Protein AF-A0A7C2Q4X8-F1 (afdb_monomer_lite)

Secondary structure (DSSP, 8-state):
-HHHHHHHHHHHHHHHHHHHHHHHHHHHHHHHHHHHHHHHHHHHHHHHHHHHHHHHHHHHHHHHHHHHHHHHHHHHHHHHHHHHHHHHHHHHHHHHHHHHHHHHHHHHHHHHHHHHHHHHHHHHHHHHHHHHHHHHHHHHHHHHHHHHHHHHHHHHHHHTT---HHHHHHHHHHHHHHHHT--SSSS-HHHHHHHHHHHHS-GGG--HHHHHHHHHHHHHHHHHH--HHHHHHHHHHHHHHHHHHHHHHHTT--GGGSTTTS--TT--

Structure (mmCIF, N/CA/C/O backbone):
data_AF-A0A7C2Q4X8-F1
#
_entry.id   AF-A0A7C2Q4X8-F1
#
loop_
_atom_site.group_PDB
_atom_site.id
_atom_site.type_symbol
_atom_site.label_atom_id
_atom_site.label_alt_id
_atom_site.label_comp_id
_atom_site.label_asym_id
_atom_site.label_entity_id
_atom_site.label_seq_id
_atom_site.pdbx_PDB_ins_code
_atom_site.Cartn_x
_atom_site.Cartn_y
_atom_site.Cartn_z
_atom_site.occupancy
_atom_site.B_iso_or_equiv
_atom_site.auth_seq_id
_atom_site.auth_comp_id
_atom_site.auth_asym_id
_atom_site.auth_atom_id
_atom_site.pdbx_PDB_model_num
ATOM 1 N N . MET A 1 1 ? -80.322 21.061 149.980 1.00 58.53 1 MET A N 1
ATOM 2 C CA . MET A 1 1 ? -79.184 20.403 149.295 1.00 58.53 1 MET A CA 1
ATOM 3 C C . MET A 1 1 ? -79.637 19.340 148.292 1.00 58.53 1 MET A C 1
ATOM 5 O O . MET A 1 1 ? -78.946 19.173 147.300 1.00 58.53 1 MET A O 1
ATOM 9 N N . GLU A 1 2 ? -80.788 18.679 148.482 1.00 62.22 2 GLU A N 1
ATOM 10 C CA . GLU A 1 2 ? -81.276 17.614 147.581 1.00 62.22 2 GLU A CA 1
ATOM 11 C C . GLU A 1 2 ? -81.797 18.104 146.212 1.00 62.22 2 GLU A C 1
ATOM 13 O O . GLU A 1 2 ? -81.439 17.516 145.197 1.00 62.22 2 GLU A O 1
ATOM 18 N N . GLU A 1 3 ? -82.549 19.211 146.125 1.00 64.56 3 GLU A N 1
ATOM 19 C CA . GLU A 1 3 ? -83.049 19.742 144.832 1.00 64.56 3 GLU A CA 1
ATOM 20 C C . GLU A 1 3 ? -81.929 20.197 143.877 1.00 64.56 3 GLU A C 1
ATOM 22 O O . GLU A 1 3 ? -81.984 19.941 142.675 1.00 64.56 3 GLU A O 1
ATOM 27 N N . LEU A 1 4 ? -80.869 20.813 144.416 1.00 64.62 4 LEU A N 1
ATOM 28 C CA . LEU A 1 4 ? -79.664 21.171 143.658 1.00 64.62 4 LEU A CA 1
ATOM 29 C C . LEU A 1 4 ? -78.948 19.925 143.120 1.00 64.62 4 LEU A C 1
ATOM 31 O O . LEU A 1 4 ? -78.422 19.963 142.013 1.00 64.62 4 LEU A O 1
ATOM 35 N N . LEU A 1 5 ? -78.962 18.816 143.868 1.00 67.31 5 LEU A N 1
ATOM 36 C CA . LEU A 1 5 ? -78.353 17.553 143.455 1.00 67.31 5 LEU A CA 1
ATOM 37 C C . LEU A 1 5 ? -79.098 16.949 142.253 1.00 67.31 5 LEU A C 1
ATOM 39 O O . LEU A 1 5 ? -78.462 16.594 141.266 1.00 67.31 5 LEU A O 1
ATOM 43 N N . TYR A 1 6 ? -80.435 16.898 142.290 1.00 71.81 6 TYR A N 1
ATOM 44 C CA . TYR A 1 6 ? -81.252 16.398 141.174 1.00 71.81 6 TYR A CA 1
ATOM 45 C C . TYR A 1 6 ? -81.146 17.273 139.922 1.00 71.81 6 TYR A C 1
ATOM 47 O O . TYR A 1 6 ? -81.050 16.743 138.817 1.00 71.81 6 TYR A O 1
ATOM 55 N N . TYR A 1 7 ? -81.116 18.600 140.077 1.00 76.75 7 TYR A N 1
ATOM 56 C CA . TYR A 1 7 ? -80.969 19.519 138.947 1.00 76.75 7 TYR A CA 1
ATOM 57 C C . TYR A 1 7 ? -79.572 19.427 138.315 1.00 76.75 7 TYR A C 1
ATOM 59 O O . TYR A 1 7 ? -79.452 19.368 137.093 1.00 76.75 7 TYR A O 1
ATOM 67 N N . VAL A 1 8 ? -78.515 19.336 139.132 1.00 75.25 8 VAL A N 1
ATOM 68 C CA . VAL A 1 8 ? -77.132 19.140 138.663 1.00 75.25 8 VAL A CA 1
ATOM 69 C C . VAL A 1 8 ? -76.969 17.778 137.987 1.00 75.25 8 VAL A C 1
ATOM 71 O O . VAL A 1 8 ? -76.379 17.715 136.910 1.00 75.25 8 VAL A O 1
ATOM 74 N N . VAL A 1 9 ? -77.524 16.701 138.553 1.00 77.06 9 VAL A N 1
ATOM 75 C CA . VAL A 1 9 ? -77.490 15.353 137.957 1.00 77.06 9 VAL A CA 1
ATOM 76 C C . VAL A 1 9 ? -78.288 15.304 136.651 1.00 77.06 9 VAL A C 1
ATOM 78 O O . VAL A 1 9 ? -77.782 14.798 135.652 1.00 77.06 9 VAL A O 1
ATOM 81 N N . GLY A 1 10 ? -79.494 15.878 136.618 1.00 76.50 10 GLY A N 1
ATOM 82 C CA . GLY A 1 10 ? -80.336 15.951 135.423 1.00 76.50 10 GLY A CA 1
ATOM 83 C C . GLY A 1 10 ? -79.692 16.764 134.301 1.00 76.50 10 GLY A C 1
ATOM 84 O O . GLY A 1 10 ? -79.561 16.265 133.190 1.00 76.50 10 GLY A O 1
ATOM 85 N N . PHE A 1 11 ? -79.203 17.972 134.600 1.00 77.81 11 PHE A N 1
ATOM 86 C CA . PHE A 1 11 ? -78.488 18.822 133.642 1.00 77.81 11 PHE A CA 1
ATOM 87 C C . PHE A 1 11 ? -77.200 18.157 133.127 1.00 77.81 11 PHE A C 1
ATOM 89 O O . PHE A 1 11 ? -76.914 18.209 131.930 1.00 77.81 11 PHE A O 1
ATOM 96 N N . SER A 1 12 ? -76.467 17.458 134.002 1.00 79.00 12 SER A N 1
ATOM 97 C CA . SER A 1 12 ? -75.281 16.678 133.622 1.00 79.00 12 SER A CA 1
ATOM 98 C C . SER A 1 12 ? -75.631 15.514 132.691 1.00 79.00 12 SER A C 1
ATOM 100 O O . SER A 1 12 ? -74.922 15.297 131.713 1.00 79.00 12 SER A O 1
ATOM 102 N N . LEU A 1 13 ? -76.736 14.795 132.928 1.00 81.75 13 LEU A N 1
ATOM 103 C CA . LEU A 1 13 ? -77.213 13.722 132.044 1.00 81.75 13 LEU A CA 1
ATOM 104 C C . LEU A 1 13 ? -77.608 14.244 130.656 1.00 81.75 13 LEU A C 1
ATOM 106 O O . LEU A 1 13 ? -77.282 13.606 129.655 1.00 81.75 13 LEU A O 1
ATOM 110 N N . THR A 1 14 ? -78.247 15.414 130.569 1.00 83.62 14 THR A N 1
ATOM 111 C CA . THR A 1 14 ? -78.582 16.046 129.281 1.00 83.62 14 THR A CA 1
ATOM 112 C C . THR A 1 14 ? -77.326 16.468 128.521 1.00 83.62 14 THR A C 1
ATOM 114 O O . THR A 1 14 ? -77.235 16.233 127.316 1.00 83.62 14 THR A O 1
ATOM 117 N N . ILE A 1 15 ? -76.330 17.027 129.220 1.00 83.56 15 ILE A N 1
ATOM 118 C CA . ILE A 1 15 ? -75.018 17.356 128.643 1.00 83.56 15 ILE A CA 1
ATOM 119 C C . ILE A 1 15 ? -74.318 16.088 128.143 1.00 83.56 15 ILE A C 1
ATOM 121 O O . ILE A 1 15 ? -73.854 16.062 127.006 1.00 83.56 15 ILE A O 1
ATOM 125 N N . ILE A 1 16 ? -74.288 15.016 128.941 1.00 84.94 16 ILE A N 1
ATOM 126 C CA . ILE A 1 16 ? -73.699 13.724 128.556 1.00 84.94 16 ILE A CA 1
ATOM 127 C C . ILE A 1 16 ? -74.413 13.147 127.324 1.00 84.94 16 ILE A C 1
ATOM 129 O O . ILE A 1 16 ? -73.748 12.693 126.395 1.00 84.94 16 ILE A O 1
ATOM 133 N N . GLY A 1 17 ? -75.746 13.212 127.266 1.00 83.94 17 GLY A N 1
ATOM 134 C CA . GLY A 1 17 ? -76.535 12.771 126.112 1.00 83.94 17 GLY A CA 1
ATOM 135 C C . GLY A 1 17 ? -76.272 13.595 124.845 1.00 83.94 17 GLY A C 1
ATOM 136 O O . GLY A 1 17 ? -76.146 13.027 123.756 1.00 83.94 17 GLY A O 1
ATOM 137 N N . MET A 1 18 ? -76.119 14.919 124.970 1.00 87.75 18 MET A N 1
ATOM 138 C CA . MET A 1 18 ? -75.731 15.799 123.859 1.00 87.75 18 MET A CA 1
ATOM 139 C C . MET A 1 18 ? -74.304 15.506 123.381 1.00 87.75 18 MET A C 1
ATOM 141 O O . MET A 1 18 ? -74.087 15.378 122.177 1.00 87.75 18 MET A O 1
ATOM 145 N N . ILE A 1 19 ? -73.351 15.317 124.301 1.00 86.62 19 ILE A N 1
ATOM 146 C CA . ILE A 1 19 ? -71.968 14.929 123.984 1.00 86.62 19 ILE A CA 1
ATOM 147 C C . ILE A 1 19 ? -71.942 13.571 123.276 1.00 86.62 19 ILE A C 1
ATOM 149 O O . ILE A 1 19 ? -71.298 13.445 122.238 1.00 86.62 19 ILE A O 1
ATOM 153 N N . ALA A 1 20 ? -72.673 12.572 123.775 1.00 86.31 20 ALA A N 1
ATOM 154 C CA . ALA A 1 20 ? -72.760 11.248 123.160 1.00 86.31 20 ALA A CA 1
ATOM 155 C C . ALA A 1 20 ? -73.379 11.304 121.752 1.00 86.31 20 ALA A C 1
ATOM 157 O O . ALA A 1 20 ? -72.900 10.635 120.837 1.00 86.31 20 ALA A O 1
ATOM 158 N N . SER A 1 21 ? -74.398 12.146 121.552 1.00 87.38 21 SER A N 1
ATOM 159 C CA . SER A 1 21 ? -75.041 12.350 120.247 1.00 87.38 21 SER A CA 1
ATOM 160 C C . SER A 1 21 ? -74.099 13.015 119.240 1.00 87.38 21 SER A C 1
ATOM 162 O O . SER A 1 21 ? -73.998 12.565 118.098 1.00 87.38 21 SER A O 1
ATOM 164 N N . VAL A 1 22 ? -73.364 14.049 119.666 1.00 90.00 22 VAL A N 1
ATOM 165 C CA . VAL A 1 22 ? -72.341 14.718 118.847 1.00 90.00 22 VAL A CA 1
ATOM 166 C C . VAL A 1 22 ? -71.181 13.769 118.546 1.00 90.00 22 VAL A C 1
ATOM 168 O O . VAL A 1 22 ? -70.739 13.713 117.402 1.00 90.00 22 VAL A O 1
ATOM 171 N N . ALA A 1 23 ? -70.732 12.971 119.519 1.00 88.62 23 ALA A N 1
ATOM 172 C CA . ALA A 1 23 ? -69.685 11.968 119.334 1.00 88.62 23 ALA A CA 1
ATOM 173 C C . ALA A 1 23 ? -70.106 10.868 118.345 1.00 88.62 23 ALA A C 1
ATOM 175 O O . ALA A 1 23 ? -69.331 10.519 117.456 1.00 88.62 23 ALA A O 1
ATOM 176 N N . TYR A 1 24 ? -71.344 10.368 118.435 1.00 89.62 24 TYR A N 1
ATOM 177 C CA . TYR A 1 24 ? -71.895 9.408 117.475 1.00 89.62 24 TYR A CA 1
ATOM 178 C C . TYR A 1 24 ? -72.016 10.009 116.068 1.00 89.62 24 TYR A C 1
ATOM 180 O O . TYR A 1 24 ? -71.618 9.382 115.083 1.00 89.62 24 TYR A O 1
ATOM 188 N N . TRP A 1 25 ? -72.528 11.241 115.955 1.00 90.94 25 TRP A N 1
ATOM 189 C CA . TRP A 1 25 ? -72.643 11.943 114.676 1.00 90.94 25 TRP A CA 1
ATOM 190 C C . TRP A 1 25 ? -71.273 12.212 114.043 1.00 90.94 25 TRP A C 1
ATOM 192 O O . TRP A 1 25 ? -71.087 11.923 112.859 1.00 90.94 25 TRP A O 1
ATOM 202 N N . LEU A 1 26 ? -70.302 12.691 114.829 1.00 91.94 26 LEU A N 1
ATOM 203 C CA . LEU A 1 26 ? -68.917 12.893 114.399 1.00 91.94 26 LEU A CA 1
ATOM 204 C C . LEU A 1 26 ? -68.279 11.572 113.976 1.00 91.94 26 LEU A C 1
ATOM 206 O O . LEU A 1 26 ? -67.729 11.506 112.883 1.00 91.94 26 LEU A O 1
ATOM 210 N N . GLY A 1 27 ? -68.412 10.507 114.770 1.00 90.88 27 GLY A N 1
ATOM 211 C CA . GLY A 1 27 ? -67.905 9.178 114.424 1.00 90.88 27 GLY A CA 1
ATOM 212 C C . GLY A 1 27 ? -68.484 8.662 113.105 1.00 90.88 27 GLY A C 1
ATOM 213 O O . GLY A 1 27 ? -67.747 8.197 112.238 1.00 90.88 27 GLY A O 1
ATOM 214 N N . ARG A 1 28 ? -69.794 8.837 112.885 1.00 92.19 28 ARG A N 1
ATOM 215 C CA . ARG A 1 28 ? -70.449 8.497 111.612 1.00 92.19 28 ARG A CA 1
ATOM 216 C C . ARG A 1 28 ? -69.972 9.381 110.455 1.00 92.19 28 ARG A C 1
ATOM 218 O O . ARG A 1 28 ? -69.850 8.894 109.331 1.00 92.19 28 ARG A O 1
ATOM 225 N N . ARG A 1 29 ? -69.714 10.670 110.700 1.00 93.38 29 ARG A N 1
ATOM 226 C CA . ARG A 1 29 ? -69.214 11.611 109.688 1.00 93.38 29 ARG A CA 1
ATOM 227 C C . ARG A 1 29 ? -67.768 11.304 109.302 1.00 93.38 29 ARG A C 1
ATOM 229 O O . ARG A 1 29 ? -67.491 11.285 108.107 1.00 93.38 29 ARG A O 1
ATOM 236 N N . PHE A 1 30 ? -66.897 11.000 110.263 1.00 93.44 30 PHE A N 1
ATOM 237 C CA . PHE A 1 30 ? -65.533 10.525 110.019 1.00 93.44 30 PHE A CA 1
ATOM 238 C C . PHE A 1 30 ? -65.539 9.202 109.253 1.00 93.44 30 PHE A C 1
ATOM 240 O O . PHE A 1 30 ? -64.917 9.128 108.202 1.00 93.44 30 PHE A O 1
ATOM 247 N N . ALA A 1 31 ? -66.375 8.235 109.645 1.00 91.62 31 ALA A N 1
ATOM 248 C CA . ALA A 1 31 ? -66.517 6.981 108.904 1.00 91.62 31 ALA A CA 1
ATOM 249 C C . ALA A 1 31 ? -66.974 7.185 107.442 1.00 91.62 31 ALA A C 1
ATOM 251 O O . ALA A 1 31 ? -66.573 6.440 106.550 1.00 91.62 31 ALA A O 1
ATOM 252 N N . LEU A 1 32 ? -67.814 8.191 107.163 1.00 93.31 32 LEU A N 1
ATOM 253 C CA . LEU A 1 32 ? -68.191 8.548 105.790 1.00 93.31 32 LEU A CA 1
ATOM 254 C C . LEU A 1 32 ? -67.027 9.192 105.020 1.00 93.31 32 LEU A C 1
ATOM 256 O O . LEU A 1 32 ? -66.872 8.926 103.829 1.00 93.31 32 LEU A O 1
ATOM 260 N N . ILE A 1 33 ? -66.245 10.052 105.677 1.00 93.69 33 ILE A N 1
ATOM 261 C CA . ILE A 1 33 ? -65.047 10.675 105.101 1.00 93.69 33 ILE A CA 1
ATOM 262 C C . ILE A 1 33 ? -64.020 9.596 104.755 1.00 93.69 33 ILE A C 1
ATOM 264 O O . ILE A 1 33 ? -63.552 9.580 103.621 1.00 93.69 33 ILE A O 1
ATOM 268 N N . ASP A 1 34 ? -63.759 8.653 105.662 1.00 94.31 34 ASP A N 1
ATOM 269 C CA . ASP A 1 34 ? -62.844 7.531 105.437 1.00 94.31 34 ASP A CA 1
ATOM 270 C C . ASP A 1 34 ? -63.273 6.699 104.225 1.00 94.31 34 ASP A C 1
ATOM 272 O O . ASP A 1 34 ? -62.465 6.458 103.333 1.00 94.31 34 ASP A O 1
ATOM 276 N N . ARG A 1 35 ? -64.569 6.367 104.110 1.00 93.62 35 ARG A N 1
ATOM 277 C CA . ARG A 1 35 ? -65.112 5.659 102.934 1.00 93.62 35 ARG A CA 1
ATOM 278 C C . ARG A 1 35 ? -64.939 6.438 101.633 1.00 93.62 35 ARG A C 1
ATOM 280 O O . ARG A 1 35 ? -64.614 5.846 100.609 1.00 93.62 35 ARG A O 1
ATOM 287 N N . LYS A 1 36 ? -65.170 7.757 101.641 1.00 94.69 36 LYS A N 1
ATOM 288 C CA . LYS A 1 36 ? -64.959 8.601 100.452 1.00 94.69 36 LYS A CA 1
ATOM 289 C C . LYS A 1 36 ? -63.481 8.684 100.078 1.00 94.69 36 LYS A C 1
ATOM 291 O O . LYS A 1 36 ? -63.168 8.604 98.898 1.00 94.69 36 LYS A O 1
ATOM 296 N N . PHE A 1 37 ? -62.589 8.814 101.059 1.00 94.88 37 PHE A N 1
ATOM 297 C CA . PHE A 1 37 ? -61.143 8.780 100.835 1.00 94.88 37 PHE A CA 1
ATOM 298 C C . PHE A 1 37 ? -60.680 7.430 100.297 1.00 94.88 37 PHE A C 1
ATOM 300 O O . PHE A 1 37 ? -59.810 7.390 99.435 1.00 94.88 37 PHE A O 1
ATOM 307 N N . GLU A 1 38 ? -61.249 6.334 100.790 1.00 94.75 38 GLU A N 1
ATOM 308 C CA . GLU A 1 38 ? -60.948 4.984 100.322 1.00 94.75 38 GLU A CA 1
ATOM 309 C C . GLU A 1 38 ? -61.447 4.770 98.888 1.00 94.75 38 GLU A C 1
ATOM 311 O O . GLU A 1 38 ? -60.683 4.309 98.045 1.00 94.75 38 GLU A O 1
ATOM 316 N N . SER A 1 39 ? -62.669 5.217 98.577 1.00 94.94 39 SER A N 1
ATOM 317 C CA . SER A 1 39 ? -63.207 5.237 97.210 1.00 94.94 39 SER A CA 1
ATOM 318 C C . SER A 1 39 ? -62.331 6.058 96.264 1.00 94.94 39 SER A C 1
ATOM 320 O O . SER A 1 39 ? -61.926 5.553 95.225 1.00 94.94 39 SER A O 1
ATOM 322 N N . LEU A 1 40 ? -61.985 7.292 96.647 1.00 95.81 40 LEU A N 1
ATOM 323 C CA . LEU A 1 40 ? -61.135 8.183 95.855 1.00 95.81 40 LEU A CA 1
ATOM 324 C C . LEU A 1 40 ? -59.742 7.574 95.637 1.00 95.81 40 LEU A C 1
ATOM 326 O O . LEU A 1 40 ? -59.190 7.633 94.546 1.00 95.81 40 LEU A O 1
ATOM 330 N N . ARG A 1 41 ? -59.164 6.953 96.671 1.00 95.38 41 ARG A N 1
ATOM 331 C CA . ARG A 1 41 ? -57.866 6.270 96.579 1.00 95.38 41 ARG A CA 1
ATOM 332 C C . ARG A 1 41 ? -57.922 5.063 95.642 1.00 95.38 41 ARG A C 1
ATOM 334 O O . ARG A 1 41 ? -56.924 4.786 94.979 1.00 95.38 41 ARG A O 1
ATOM 341 N N . ASN A 1 42 ? -59.044 4.348 95.611 1.00 95.06 42 ASN A N 1
ATOM 342 C CA . ASN A 1 42 ? -59.248 3.230 94.695 1.00 95.06 42 ASN A CA 1
ATOM 343 C C . ASN A 1 42 ? -59.385 3.722 93.250 1.00 95.06 42 ASN A C 1
ATOM 345 O O . ASN A 1 42 ? -58.674 3.208 92.396 1.00 95.06 42 ASN A O 1
ATOM 349 N N . GLU A 1 43 ? -60.179 4.765 93.005 1.00 96.00 43 GLU A N 1
ATOM 350 C CA . GLU A 1 43 ? -60.350 5.390 91.683 1.00 96.00 43 GLU A CA 1
ATOM 351 C C . GLU A 1 43 ? -59.016 5.918 91.129 1.00 96.00 43 GLU A C 1
ATOM 353 O O . GLU A 1 43 ? -58.584 5.499 90.060 1.00 96.00 43 GLU A O 1
ATOM 358 N N . PHE A 1 44 ? -58.262 6.700 91.915 1.00 95.75 44 PHE A N 1
ATOM 359 C CA . PHE A 1 44 ? -56.914 7.145 91.523 1.00 95.75 44 PHE A CA 1
ATOM 360 C C . PHE A 1 44 ? -55.960 5.981 91.228 1.00 95.75 44 PHE A C 1
ATOM 362 O O . PHE A 1 44 ? -55.089 6.083 90.363 1.00 95.75 44 PHE A O 1
ATOM 369 N N . ARG A 1 45 ? -56.066 4.874 91.974 1.00 95.56 45 ARG A N 1
ATOM 370 C CA . ARG A 1 45 ? -55.235 3.685 91.747 1.00 95.56 45 ARG A CA 1
ATOM 371 C C . ARG A 1 45 ? -55.629 2.976 90.450 1.00 95.56 45 ARG A C 1
ATOM 373 O O . ARG A 1 45 ? -54.740 2.447 89.783 1.00 95.56 45 ARG A O 1
ATOM 380 N N . GLU A 1 46 ? -56.915 2.944 90.117 1.00 95.94 46 GLU A N 1
ATOM 381 C CA . GLU A 1 46 ? -57.418 2.400 88.856 1.00 95.94 46 GLU A CA 1
ATOM 382 C C . GLU A 1 46 ? -56.983 3.263 87.670 1.00 95.94 46 GLU A C 1
ATOM 384 O O . GLU A 1 46 ? -56.335 2.730 86.774 1.00 95.94 46 GLU A O 1
ATOM 389 N N . GLU A 1 47 ? -57.174 4.584 87.716 1.00 96.75 47 GLU A N 1
ATOM 390 C CA . GLU A 1 47 ? -56.712 5.504 86.662 1.00 96.75 47 GLU A CA 1
ATOM 391 C C . GLU A 1 47 ? -55.194 5.407 86.435 1.00 96.75 47 GLU A C 1
ATOM 393 O O . GLU A 1 47 ? -54.728 5.285 85.302 1.00 96.75 47 GLU A O 1
ATOM 398 N N . LEU A 1 48 ? -54.390 5.384 87.509 1.00 96.31 48 LEU A N 1
ATOM 399 C CA . LEU A 1 48 ? -52.938 5.190 87.398 1.00 96.31 48 LEU A CA 1
ATOM 400 C C . LEU A 1 48 ? -52.580 3.850 86.749 1.00 96.31 48 LEU A C 1
ATOM 402 O O . LEU A 1 48 ? -51.581 3.751 86.029 1.00 96.31 48 LEU A O 1
ATOM 406 N N . ARG A 1 49 ? -53.367 2.803 87.014 1.00 96.31 49 ARG A N 1
ATOM 407 C CA . ARG A 1 49 ? -53.168 1.486 86.408 1.00 96.31 49 ARG A CA 1
ATOM 408 C C . ARG A 1 49 ? -53.542 1.501 84.928 1.00 96.31 49 ARG A C 1
ATOM 410 O O . ARG A 1 49 ? -52.810 0.906 84.137 1.00 96.31 49 ARG A O 1
ATOM 417 N N . GLU A 1 50 ? -54.622 2.176 84.554 1.00 96.88 50 GLU A N 1
ATOM 418 C CA . GLU A 1 50 ? -55.034 2.348 83.159 1.00 96.88 50 GLU A CA 1
ATOM 419 C C . GLU A 1 50 ? -53.995 3.139 82.364 1.00 96.88 50 GLU A C 1
ATOM 421 O O . GLU A 1 50 ? -53.490 2.626 81.368 1.00 96.88 50 GLU A O 1
ATOM 426 N N . VAL A 1 51 ? -53.568 4.307 82.856 1.00 97.62 51 VAL A N 1
ATOM 427 C CA . VAL A 1 51 ? -52.531 5.133 82.211 1.00 97.62 51 VAL A CA 1
ATOM 428 C C . VAL A 1 51 ? -51.230 4.353 82.038 1.00 97.62 51 VAL A C 1
ATOM 430 O O . VAL A 1 51 ? -50.610 4.403 80.976 1.00 97.62 51 VAL A O 1
ATOM 433 N N . ARG A 1 52 ? -50.808 3.591 83.056 1.00 96.69 52 ARG A N 1
ATOM 434 C CA . ARG A 1 52 ? -49.617 2.739 82.947 1.00 96.69 52 ARG A CA 1
ATOM 435 C C . ARG A 1 52 ? -49.789 1.663 81.876 1.00 96.69 52 ARG A C 1
ATOM 437 O O . ARG A 1 52 ? -48.870 1.439 81.097 1.00 96.69 52 ARG A O 1
ATOM 444 N N . THR A 1 53 ? -50.956 1.028 81.823 1.00 96.69 53 THR A N 1
ATOM 445 C CA . THR A 1 53 ? -51.259 -0.007 80.825 1.00 96.69 53 THR A CA 1
ATOM 446 C C . THR A 1 53 ? -51.269 0.577 79.410 1.00 96.69 53 THR A C 1
ATOM 448 O O . THR A 1 53 ? -50.714 -0.024 78.491 1.00 96.69 53 THR A O 1
ATOM 451 N N . GLU A 1 54 ? -51.840 1.768 79.228 1.00 97.69 54 GLU A N 1
ATOM 452 C CA . GLU A 1 54 ? -51.847 2.478 77.948 1.00 97.69 54 GLU A CA 1
ATOM 453 C C . GLU A 1 54 ? -50.431 2.890 77.518 1.00 97.69 54 GLU A C 1
ATOM 455 O O . GLU A 1 54 ? -50.057 2.701 76.360 1.00 97.69 54 GLU A O 1
ATOM 460 N N . LEU A 1 55 ? -49.615 3.405 78.445 1.00 97.56 55 LEU A N 1
ATOM 461 C CA . LEU A 1 55 ? -48.213 3.746 78.187 1.00 97.56 55 LEU A CA 1
ATOM 462 C C . LEU A 1 55 ? -47.385 2.518 77.809 1.00 97.56 55 LEU A C 1
ATOM 464 O O . LEU A 1 55 ? -46.643 2.576 76.831 1.00 97.56 55 LEU A O 1
ATOM 468 N N . ASP A 1 56 ? -47.531 1.411 78.537 1.00 97.44 56 ASP A N 1
ATOM 469 C CA . ASP A 1 56 ? -46.846 0.153 78.229 1.00 97.44 56 ASP A CA 1
ATOM 470 C C . ASP A 1 56 ? -47.267 -0.370 76.843 1.00 97.44 56 ASP A C 1
ATOM 472 O O . ASP A 1 56 ? -46.422 -0.810 76.058 1.00 97.44 56 ASP A O 1
ATOM 476 N N . SER A 1 57 ? -48.554 -0.250 76.495 1.00 97.31 57 SER A N 1
ATOM 477 C CA . SER A 1 57 ? -49.072 -0.603 75.169 1.00 97.31 57 SER A CA 1
ATOM 478 C C . SER A 1 57 ? -48.483 0.280 74.062 1.00 97.31 57 SER A C 1
ATOM 480 O O . SER A 1 57 ? -47.957 -0.244 73.078 1.00 97.31 57 SER A O 1
ATOM 482 N N . LYS A 1 58 ? -48.487 1.608 74.239 1.00 97.75 58 LYS A N 1
ATOM 483 C CA . LYS A 1 58 ? -47.909 2.570 73.284 1.00 97.75 58 LYS A CA 1
ATOM 484 C C . LYS A 1 58 ? -46.403 2.380 73.112 1.00 97.75 58 LYS A C 1
ATOM 486 O O . LYS A 1 58 ? -45.916 2.396 71.985 1.00 97.75 58 LYS A O 1
ATOM 491 N N . LEU A 1 59 ? -45.664 2.151 74.199 1.00 97.88 59 LEU A N 1
ATOM 492 C CA . LEU A 1 59 ? -44.231 1.841 74.154 1.00 97.88 59 LEU A CA 1
ATOM 493 C C . LEU A 1 59 ? -43.960 0.530 73.411 1.00 97.88 59 LEU A C 1
ATOM 495 O O . LEU A 1 59 ? -43.024 0.460 72.613 1.00 97.88 59 LEU A O 1
ATOM 499 N N . GLY A 1 60 ? -44.785 -0.495 73.639 1.00 97.94 60 GLY A N 1
ATOM 500 C CA . GLY A 1 60 ? -44.730 -1.749 72.892 1.00 97.94 60 GLY A CA 1
ATOM 501 C C . GLY A 1 60 ? -44.966 -1.545 71.393 1.00 97.94 60 GLY A C 1
ATOM 502 O O . GLY A 1 60 ? -44.188 -2.049 70.584 1.00 97.94 60 GLY A O 1
ATOM 503 N N . GLY A 1 61 ? -45.985 -0.755 71.036 1.00 98.12 61 GLY A N 1
ATOM 504 C CA . GLY A 1 61 ? -46.309 -0.390 69.654 1.00 98.12 61 GLY A CA 1
ATOM 505 C C . GLY A 1 61 ? -45.169 0.353 68.959 1.00 98.12 61 GLY A C 1
ATOM 506 O O . GLY A 1 61 ? -44.680 -0.108 67.932 1.00 98.12 61 GLY A O 1
ATOM 507 N N . LEU A 1 62 ? -44.656 1.427 69.569 1.00 98.06 62 LEU A N 1
ATOM 508 C CA . LEU A 1 62 ? -43.532 2.201 69.026 1.00 98.06 62 LEU A CA 1
ATOM 509 C C . LEU A 1 62 ? -42.272 1.351 68.841 1.00 98.06 62 LEU A C 1
ATOM 511 O O . LEU A 1 62 ? -41.568 1.489 67.845 1.00 98.06 62 LEU A O 1
ATOM 515 N N . LYS A 1 63 ? -41.976 0.446 69.780 1.00 97.75 63 LYS A N 1
ATOM 516 C CA . LYS A 1 63 ? -40.827 -0.460 69.655 1.00 97.75 63 LYS A CA 1
ATOM 517 C C . LYS A 1 63 ? -41.002 -1.444 68.495 1.00 97.75 63 LYS A C 1
ATOM 519 O O . LYS A 1 63 ? -40.022 -1.769 67.825 1.00 97.75 63 LYS A O 1
ATOM 524 N N . ALA A 1 64 ? -42.227 -1.913 68.260 1.00 97.31 64 ALA A N 1
ATOM 525 C CA . ALA A 1 64 ? -42.541 -2.776 67.127 1.00 97.31 64 ALA A CA 1
ATOM 526 C C . ALA A 1 64 ? -42.427 -2.023 65.792 1.00 97.31 64 ALA A C 1
ATOM 528 O O . ALA A 1 64 ? -41.789 -2.532 64.872 1.00 97.31 64 ALA A O 1
ATOM 529 N N . GLU A 1 65 ? -42.967 -0.804 65.708 1.00 98.12 65 GLU A N 1
ATOM 530 C CA . GLU A 1 65 ? -42.855 0.066 64.530 1.00 98.12 65 GLU A CA 1
ATOM 531 C C . GLU A 1 65 ? -41.396 0.398 64.212 1.00 98.12 65 GLU A C 1
ATOM 533 O O . GLU A 1 65 ? -40.955 0.196 63.082 1.00 98.12 65 GLU A O 1
ATOM 538 N N . LEU A 1 66 ? -40.613 0.806 65.217 1.00 98.06 66 LEU A N 1
ATOM 539 C CA . LEU A 1 66 ? -39.183 1.081 65.063 1.00 98.06 66 LEU A CA 1
ATOM 540 C C . LEU A 1 66 ? -38.437 -0.149 64.525 1.00 98.06 66 LEU A C 1
ATOM 542 O O . LEU A 1 66 ? -37.639 -0.037 63.597 1.00 98.06 66 LEU A O 1
ATOM 546 N N . GLY A 1 67 ? -38.737 -1.334 65.067 1.00 98.19 67 GLY A N 1
ATOM 547 C CA . GLY A 1 67 ? -38.162 -2.590 64.589 1.00 98.19 67 GLY A CA 1
ATOM 548 C C . GLY A 1 67 ? -38.602 -2.970 63.170 1.00 98.19 67 GLY A C 1
ATOM 549 O O . GLY A 1 67 ? -37.849 -3.644 62.468 1.00 98.19 67 GLY A O 1
ATOM 550 N N . SER A 1 68 ? -39.795 -2.555 62.731 1.00 98.12 68 SER A N 1
ATOM 551 C CA . SER A 1 68 ? -40.249 -2.728 61.344 1.00 98.12 68 SER A CA 1
ATOM 552 C C . SER A 1 68 ? -39.483 -1.807 60.399 1.00 98.12 68 SER A C 1
ATOM 554 O O . SER A 1 68 ? -38.904 -2.283 59.425 1.00 98.12 68 SER A O 1
ATOM 556 N N . VAL A 1 69 ? -39.388 -0.518 60.737 1.00 98.44 69 VAL A N 1
ATOM 557 C CA . VAL A 1 69 ? -38.662 0.488 59.946 1.00 98.44 69 VAL A CA 1
ATOM 558 C C . VAL A 1 69 ? -37.182 0.124 59.809 1.00 98.44 69 VAL A C 1
ATOM 560 O O . VAL A 1 69 ? -36.624 0.211 58.718 1.00 98.44 69 VAL A O 1
ATOM 563 N N . GLU A 1 70 ? -36.537 -0.346 60.880 1.00 98.44 70 GLU A N 1
ATOM 564 C CA . GLU A 1 70 ? -35.139 -0.792 60.825 1.00 98.44 70 GLU A CA 1
ATOM 565 C C . GLU A 1 70 ? -34.951 -1.969 59.849 1.00 98.44 70 GLU A C 1
ATOM 567 O O . GLU A 1 70 ? -33.997 -1.993 59.065 1.00 98.44 70 GLU A O 1
ATOM 572 N N . LYS A 1 71 ? -35.879 -2.937 59.853 1.00 98.00 71 LYS A N 1
ATOM 573 C CA . LYS A 1 71 ? -35.854 -4.072 58.916 1.00 98.00 71 LYS A CA 1
ATOM 574 C C . LYS A 1 71 ? -36.071 -3.625 57.474 1.00 98.00 71 LYS A C 1
ATOM 576 O O . LYS A 1 71 ? -35.359 -4.104 56.593 1.00 98.00 71 LYS A O 1
ATOM 581 N N . GLU A 1 72 ? -37.023 -2.726 57.240 1.00 98.38 72 GLU A N 1
ATOM 582 C CA . GLU A 1 72 ? -37.310 -2.173 55.914 1.00 98.38 72 GLU A CA 1
ATOM 583 C C . GLU A 1 72 ? -36.108 -1.412 55.360 1.00 98.38 72 GLU A C 1
ATOM 585 O O . GLU A 1 72 ? -35.660 -1.722 54.258 1.00 98.38 72 GLU A O 1
ATOM 590 N N . LEU A 1 73 ? -35.505 -0.513 56.144 1.00 98.38 73 LEU A N 1
ATOM 591 C CA . LEU A 1 73 ? -34.311 0.230 55.735 1.00 98.38 73 LEU A CA 1
ATOM 592 C C . LEU A 1 73 ? -33.142 -0.696 55.406 1.00 98.38 73 LEU A C 1
ATOM 594 O O . LEU A 1 73 ? -32.468 -0.511 54.395 1.00 98.38 73 LEU A O 1
ATOM 598 N N . LYS A 1 74 ? -32.911 -1.733 56.217 1.00 98.25 74 LYS A N 1
ATOM 599 C CA . LYS A 1 74 ? -31.857 -2.714 55.941 1.00 98.25 74 LYS A CA 1
ATOM 600 C C . LYS A 1 74 ? -32.117 -3.488 54.644 1.00 98.25 74 LYS A C 1
ATOM 602 O O . LYS A 1 74 ? -31.176 -3.775 53.904 1.00 98.25 74 LYS A O 1
ATOM 607 N N . ALA A 1 75 ? -33.377 -3.815 54.358 1.00 97.94 75 ALA A N 1
ATOM 608 C CA . ALA A 1 75 ? -33.767 -4.472 53.115 1.00 97.94 75 ALA A CA 1
ATOM 609 C C . ALA A 1 75 ? -33.662 -3.537 51.896 1.00 97.94 75 ALA A C 1
ATOM 611 O O . ALA A 1 75 ? -33.274 -3.986 50.819 1.00 97.94 75 ALA A O 1
ATOM 612 N N . GLU A 1 76 ? -33.999 -2.256 52.049 1.00 98.38 76 GLU A N 1
ATOM 613 C CA . GLU A 1 76 ? -33.839 -1.216 51.024 1.00 98.38 76 GLU A CA 1
ATOM 614 C C . GLU A 1 76 ? -32.357 -1.034 50.664 1.00 98.38 76 GLU A C 1
ATOM 616 O O . GLU A 1 76 ? -31.989 -1.137 49.496 1.00 98.38 76 GLU A O 1
ATOM 621 N N . ILE A 1 77 ? -31.490 -0.877 51.673 1.00 98.31 77 ILE A N 1
ATOM 622 C CA . ILE A 1 77 ? -30.035 -0.747 51.493 1.00 98.31 77 ILE A CA 1
ATOM 623 C C . ILE A 1 77 ? -29.476 -1.964 50.751 1.00 98.31 77 ILE A C 1
ATOM 625 O O . ILE A 1 77 ? -28.756 -1.805 49.769 1.00 98.31 77 ILE A O 1
ATOM 629 N N . GLY A 1 78 ? -29.856 -3.179 51.162 1.00 98.50 78 GLY A N 1
ATOM 630 C CA . GLY A 1 78 ? -29.408 -4.401 50.491 1.00 98.50 78 GLY A CA 1
ATOM 631 C C . GLY A 1 78 ? -29.861 -4.498 49.029 1.00 98.50 78 GLY A C 1
ATOM 632 O O . GLY A 1 78 ? -29.109 -4.995 48.190 1.00 98.50 78 GLY A O 1
ATOM 633 N N . ARG A 1 79 ? -31.064 -4.003 48.700 1.00 98.56 79 ARG A N 1
ATOM 634 C CA . ARG A 1 79 ? -31.551 -3.932 47.311 1.00 98.56 79 ARG A CA 1
ATOM 635 C C . ARG A 1 79 ? -30.742 -2.935 46.484 1.00 98.56 79 ARG A C 1
ATOM 637 O O . ARG A 1 79 ? -30.248 -3.313 45.427 1.00 98.56 79 ARG A O 1
ATOM 644 N N . VAL A 1 80 ? -30.529 -1.722 46.995 1.00 98.62 80 VAL A N 1
ATOM 645 C CA . VAL A 1 80 ? -29.742 -0.682 46.309 1.00 98.62 80 VAL A CA 1
ATOM 646 C C . VAL A 1 80 ? -28.297 -1.136 46.074 1.00 98.62 80 VAL A C 1
ATOM 648 O O . VAL A 1 80 ? -27.766 -0.967 44.979 1.00 98.62 80 VAL A O 1
ATOM 651 N N . GLU A 1 81 ? -27.654 -1.767 47.061 1.00 98.50 81 GLU A N 1
ATOM 652 C CA . GLU A 1 81 ? -26.302 -2.318 46.893 1.00 98.50 81 GLU A CA 1
ATOM 653 C C . GLU A 1 81 ? -26.247 -3.401 45.804 1.00 98.50 81 GLU A C 1
ATOM 655 O O . GLU A 1 81 ? -25.296 -3.450 45.016 1.00 98.50 81 GLU A O 1
ATOM 660 N N . ALA A 1 82 ? -27.261 -4.270 45.742 1.00 98.12 82 ALA A N 1
ATOM 661 C CA . ALA A 1 82 ? -27.349 -5.312 44.726 1.00 98.12 82 ALA A CA 1
ATOM 662 C C . ALA A 1 82 ? -27.562 -4.730 43.319 1.00 98.12 82 ALA A C 1
ATOM 664 O O . ALA A 1 82 ? -26.884 -5.158 42.381 1.00 98.12 82 ALA A O 1
ATOM 665 N N . GLU A 1 83 ? -28.447 -3.741 43.181 1.00 98.50 83 GLU A N 1
ATOM 666 C CA . GLU A 1 83 ? -28.710 -3.035 41.922 1.00 98.50 83 GLU A CA 1
ATOM 667 C C . GLU A 1 83 ? -27.461 -2.307 41.419 1.00 98.50 83 GLU A C 1
ATOM 669 O O . GLU A 1 83 ? -27.018 -2.561 40.299 1.00 98.50 83 GLU A O 1
ATOM 674 N N . LEU A 1 84 ? -26.803 -1.511 42.269 1.00 98.44 84 LEU A N 1
ATOM 675 C CA . LEU A 1 84 ? -25.569 -0.808 41.902 1.00 98.44 84 LEU A CA 1
ATOM 676 C C . LEU A 1 84 ? -24.465 -1.777 41.469 1.00 98.44 84 LEU A C 1
ATOM 678 O O . LEU A 1 84 ? -23.753 -1.537 40.492 1.00 98.44 84 LEU A O 1
ATOM 682 N N . LYS A 1 85 ? -24.318 -2.912 42.161 1.00 98.38 85 LYS A N 1
ATOM 683 C CA . LYS A 1 85 ? -23.344 -3.939 41.776 1.00 98.38 85 LYS A CA 1
ATOM 684 C C . LYS A 1 85 ? -23.677 -4.555 40.415 1.00 98.38 85 LYS A C 1
ATOM 686 O O . LYS A 1 85 ? -22.759 -4.815 39.629 1.00 98.38 85 LYS A O 1
ATOM 691 N N . ALA A 1 86 ? -24.958 -4.789 40.134 1.00 98.19 86 ALA A N 1
ATOM 692 C CA . ALA A 1 86 ? -25.412 -5.303 38.849 1.00 98.19 86 ALA A CA 1
ATOM 693 C C . ALA A 1 86 ? -25.156 -4.293 37.719 1.00 98.19 86 ALA A C 1
ATOM 695 O O . ALA A 1 86 ? -24.580 -4.670 36.698 1.00 98.19 86 ALA A O 1
ATOM 696 N N . GLU A 1 87 ? -25.478 -3.014 37.920 1.00 98.50 87 GLU A N 1
ATOM 697 C CA . GLU A 1 87 ? -25.241 -1.943 36.944 1.00 98.50 87 GLU A CA 1
ATOM 698 C C . GLU A 1 87 ? -23.755 -1.728 36.650 1.00 98.50 87 GLU A C 1
ATOM 700 O O . GLU A 1 87 ? -23.355 -1.635 35.486 1.00 98.50 87 GLU A O 1
ATOM 705 N N . ILE A 1 88 ? -22.907 -1.713 37.686 1.00 98.31 88 ILE A N 1
ATOM 706 C CA . ILE A 1 88 ? -21.451 -1.600 37.525 1.00 98.31 88 ILE A CA 1
ATOM 707 C C . ILE A 1 88 ? -20.916 -2.792 36.728 1.00 98.31 88 ILE A C 1
ATOM 709 O O . ILE A 1 88 ? -20.087 -2.624 35.829 1.00 98.31 88 ILE A O 1
ATOM 713 N N . SER A 1 89 ? -21.393 -4.004 37.028 1.00 98.19 89 SER A N 1
ATOM 714 C CA . SER A 1 89 ? -21.005 -5.204 36.287 1.00 98.19 89 SER A CA 1
ATOM 715 C C . SER A 1 89 ? -21.455 -5.127 34.826 1.00 98.19 89 SER A C 1
ATOM 717 O O . SER A 1 89 ? -20.646 -5.379 33.933 1.00 98.19 89 SER A O 1
ATOM 719 N N . GLY A 1 90 ? -22.705 -4.725 34.576 1.00 98.44 90 GLY A N 1
ATOM 720 C CA . GLY A 1 90 ? -23.261 -4.546 33.234 1.00 98.44 90 GLY A CA 1
ATOM 721 C C . GLY A 1 90 ? -22.477 -3.518 32.419 1.00 98.44 90 GLY A C 1
ATOM 722 O O . GLY A 1 90 ? -22.012 -3.817 31.318 1.00 98.44 90 GLY A O 1
ATOM 723 N N . THR A 1 91 ? -22.214 -2.350 33.003 1.00 98.50 91 THR A N 1
ATOM 724 C CA . THR A 1 91 ? -21.407 -1.285 32.389 1.00 98.50 91 THR A CA 1
ATOM 725 C C . THR A 1 91 ? -19.999 -1.775 32.060 1.00 98.50 91 THR A C 1
ATOM 727 O O . THR A 1 91 ? -19.515 -1.586 30.945 1.00 98.50 91 THR A O 1
ATOM 730 N N . LYS A 1 92 ? -19.342 -2.483 32.989 1.00 98.50 92 LYS A N 1
ATOM 731 C CA . LYS A 1 92 ? -18.007 -3.052 32.758 1.00 98.50 92 LYS A CA 1
ATOM 732 C C . LYS A 1 92 ? -18.003 -4.053 31.601 1.00 98.50 92 LYS A C 1
ATOM 734 O O . LYS A 1 92 ? -17.057 -4.066 30.814 1.00 98.50 92 LYS A O 1
ATOM 739 N N . THR A 1 93 ? -19.034 -4.892 31.493 1.00 98.31 93 THR A N 1
ATOM 740 C CA . THR A 1 93 ? -19.159 -5.836 30.373 1.00 98.31 93 THR A CA 1
ATOM 741 C C . THR A 1 93 ? -19.430 -5.131 29.047 1.00 98.31 93 THR A C 1
ATOM 743 O O . THR A 1 93 ? -18.792 -5.482 28.056 1.00 98.31 93 THR A O 1
ATOM 746 N N . GLY A 1 94 ? -20.289 -4.106 29.037 1.00 98.62 94 GLY A N 1
ATOM 747 C CA . GLY A 1 94 ? -20.593 -3.307 27.847 1.00 98.62 94 GLY A CA 1
ATOM 748 C C . GLY A 1 94 ? -19.360 -2.585 27.313 1.00 98.62 94 GLY A C 1
ATOM 749 O O . GLY A 1 94 ? -18.987 -2.781 26.161 1.00 98.62 94 GLY A O 1
ATOM 750 N N . LEU A 1 95 ? -18.641 -1.865 28.180 1.00 98.56 95 LEU A N 1
ATOM 751 C CA . LEU A 1 95 ? -17.407 -1.166 27.803 1.00 98.56 95 LEU A CA 1
ATOM 752 C C . LEU A 1 95 ? -16.332 -2.116 27.268 1.00 98.56 95 LEU A C 1
ATOM 754 O O . LEU A 1 95 ? -15.601 -1.771 26.341 1.00 98.56 95 LEU A O 1
ATOM 758 N N . LYS A 1 96 ? -16.222 -3.326 27.830 1.00 98.50 96 LYS A N 1
ATOM 759 C CA . LYS A 1 96 ? -15.288 -4.332 27.314 1.00 98.50 96 LYS A CA 1
ATOM 760 C C . LYS A 1 96 ? -15.678 -4.788 25.905 1.00 98.50 96 LYS A C 1
ATOM 762 O O . LYS A 1 96 ? -14.805 -4.867 25.047 1.00 98.50 96 LYS A O 1
ATOM 767 N N . ALA A 1 97 ? -16.963 -5.046 25.665 1.00 98.38 97 ALA A N 1
ATOM 768 C CA . ALA A 1 97 ? -17.460 -5.450 24.353 1.00 98.38 97 ALA A CA 1
ATOM 769 C C . ALA A 1 97 ? -17.270 -4.347 23.297 1.00 98.38 97 ALA A C 1
ATOM 771 O O . ALA A 1 97 ? -16.806 -4.632 22.194 1.00 98.38 97 ALA A O 1
ATOM 772 N N . GLU A 1 98 ? -17.556 -3.089 23.641 1.00 98.69 98 GLU A N 1
ATOM 773 C CA . GLU A 1 98 ? -17.311 -1.943 22.757 1.00 98.69 98 GLU A CA 1
ATOM 774 C C . GLU A 1 98 ? -15.825 -1.800 22.420 1.00 98.69 98 GLU A C 1
ATOM 776 O O . GLU A 1 98 ? -15.463 -1.633 21.256 1.00 98.69 98 GLU A O 1
ATOM 781 N N . LEU A 1 99 ? -14.946 -1.931 23.416 1.00 98.50 99 LEU A N 1
ATOM 782 C CA . LEU A 1 99 ? -13.502 -1.839 23.223 1.00 98.50 99 LEU A CA 1
ATOM 783 C C . LEU A 1 99 ? -12.956 -2.974 22.343 1.00 98.50 99 LEU A C 1
ATOM 785 O O . LEU A 1 99 ? -12.097 -2.732 21.492 1.00 98.50 99 LEU A O 1
ATOM 789 N N . ASP A 1 100 ? -13.466 -4.194 22.506 1.00 98.50 100 ASP A N 1
ATOM 790 C CA . ASP A 1 100 ? -13.119 -5.326 21.644 1.00 98.50 100 ASP A CA 1
ATOM 791 C C . ASP A 1 100 ? -13.637 -5.114 20.207 1.00 98.50 100 ASP A C 1
ATOM 793 O O . ASP A 1 100 ? -12.900 -5.355 19.247 1.00 98.50 100 ASP A O 1
ATOM 797 N N . SER A 1 101 ? -14.849 -4.570 20.045 1.00 98.50 101 SER A N 1
ATOM 798 C CA . SER A 1 101 ? -15.421 -4.216 18.738 1.00 98.50 101 SER A CA 1
ATOM 799 C C . SER A 1 101 ? -14.606 -3.135 18.023 1.00 98.50 101 SER A C 1
ATOM 801 O O . SER A 1 101 ? -14.259 -3.291 16.852 1.00 98.50 101 SER A O 1
ATOM 803 N N . VAL A 1 102 ? -14.241 -2.055 18.722 1.00 98.69 102 VAL A N 1
ATOM 804 C CA . VAL A 1 102 ? -13.407 -0.976 18.167 1.00 98.69 102 VAL A CA 1
ATOM 805 C C . VAL A 1 102 ? -12.036 -1.509 17.754 1.00 98.69 102 VAL A C 1
ATOM 807 O O . VAL A 1 102 ? -11.556 -1.195 16.666 1.00 98.69 102 VAL A O 1
ATOM 810 N N . ARG A 1 103 ? -11.407 -2.363 18.573 1.00 98.50 103 ARG A N 1
ATOM 811 C CA . ARG A 1 103 ? -10.125 -2.998 18.220 1.00 98.50 103 ARG A CA 1
ATOM 812 C C . ARG A 1 103 ? -10.229 -3.861 16.966 1.00 98.50 103 ARG A C 1
ATOM 814 O O . ARG A 1 103 ? -9.326 -3.813 16.132 1.00 98.50 103 ARG A O 1
ATOM 821 N N . ALA A 1 104 ? -11.299 -4.640 16.833 1.00 98.31 104 ALA A N 1
ATOM 822 C CA . ALA A 1 104 ? -11.534 -5.457 15.648 1.00 98.31 104 ALA A CA 1
ATOM 823 C C . ALA A 1 104 ? -11.749 -4.590 14.396 1.00 98.31 104 ALA A C 1
ATOM 825 O O . ALA A 1 104 ? -11.126 -4.854 13.368 1.00 98.31 104 ALA A O 1
ATOM 826 N N . GLY A 1 105 ? -12.553 -3.525 14.506 1.00 98.62 105 GLY A N 1
ATOM 827 C CA . GLY A 1 105 ? -12.793 -2.567 13.422 1.00 98.62 105 GLY A CA 1
ATOM 828 C C . GLY A 1 105 ? -11.510 -1.886 12.948 1.00 98.62 105 GLY A C 1
ATOM 829 O O . GLY A 1 105 ? -11.174 -1.959 11.770 1.00 98.62 105 GLY A O 1
ATOM 830 N N . LEU A 1 106 ? -10.722 -1.333 13.876 1.00 98.56 106 LEU A N 1
ATOM 831 C CA . LEU A 1 106 ? -9.445 -0.690 13.548 1.00 98.56 106 LEU A CA 1
ATOM 832 C C . LEU A 1 106 ? -8.449 -1.659 12.902 1.00 98.56 106 LEU A C 1
ATOM 834 O O . LEU A 1 106 ? -7.733 -1.284 11.978 1.00 98.56 106 LEU A O 1
ATOM 838 N N . LYS A 1 107 ? -8.400 -2.918 1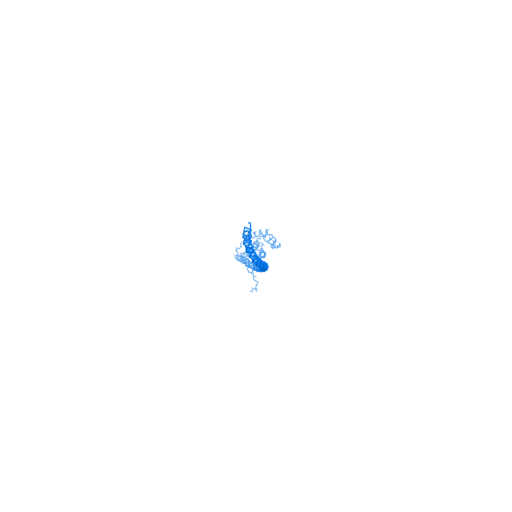3.357 1.00 98.50 107 LYS A N 1
ATOM 839 C CA . LYS A 1 107 ? -7.548 -3.938 12.733 1.00 98.50 107 LYS A CA 1
ATOM 840 C C . LYS A 1 107 ? -7.964 -4.195 11.281 1.00 98.50 107 LYS A C 1
ATOM 842 O O . LYS A 1 107 ? -7.098 -4.230 10.412 1.00 98.50 107 LYS A O 1
ATOM 847 N N . ALA A 1 108 ? -9.264 -4.338 11.026 1.00 98.44 108 ALA A N 1
ATOM 848 C CA . ALA A 1 108 ? -9.789 -4.558 9.682 1.00 98.44 108 ALA A CA 1
ATOM 849 C C . ALA A 1 108 ? -9.513 -3.365 8.750 1.00 98.44 108 ALA A C 1
ATOM 851 O O . ALA A 1 108 ? -9.091 -3.565 7.611 1.00 98.44 108 ALA A O 1
ATOM 852 N N . GLU A 1 109 ? -9.681 -2.133 9.236 1.00 98.62 109 GLU A N 1
ATOM 853 C CA . GLU A 1 109 ? -9.357 -0.923 8.470 1.00 98.62 109 GLU A CA 1
ATOM 854 C C . GLU A 1 109 ? -7.863 -0.840 8.132 1.00 98.62 109 GLU A C 1
ATOM 856 O O . GLU A 1 109 ? -7.506 -0.574 6.984 1.00 98.62 109 GLU A O 1
ATOM 861 N N . ILE A 1 110 ? -6.980 -1.132 9.093 1.00 98.50 110 ILE A N 1
ATOM 862 C CA . ILE A 1 110 ? -5.528 -1.166 8.865 1.00 98.50 110 ILE A CA 1
ATOM 863 C C . ILE A 1 110 ? -5.163 -2.209 7.802 1.00 98.50 110 ILE A C 1
ATOM 865 O O . ILE A 1 110 ? -4.380 -1.915 6.895 1.00 98.50 110 ILE A O 1
ATOM 869 N N . ASP A 1 111 ? -5.726 -3.416 7.894 1.00 98.38 111 ASP A N 1
ATOM 870 C CA . ASP A 1 111 ? -5.469 -4.487 6.929 1.00 98.38 111 ASP A CA 1
ATOM 871 C C . ASP A 1 111 ? -5.979 -4.102 5.524 1.00 98.38 111 ASP A C 1
ATOM 873 O O . ASP A 1 111 ? -5.273 -4.315 4.534 1.00 98.38 111 ASP A O 1
ATOM 877 N N . SER A 1 112 ? -7.143 -3.445 5.435 1.00 98.56 112 SER A N 1
ATOM 878 C CA . SER A 1 112 ? -7.700 -2.916 4.181 1.00 98.56 112 SER A CA 1
ATOM 879 C C . SER A 1 112 ? -6.799 -1.852 3.551 1.00 98.56 112 SER A C 1
ATOM 881 O O . SER A 1 112 ? -6.450 -1.953 2.374 1.00 98.56 112 SER A O 1
ATOM 883 N N . VAL A 1 113 ? -6.363 -0.855 4.328 1.00 98.62 113 VAL A N 1
ATOM 884 C CA . VAL A 1 113 ? -5.465 0.208 3.844 1.00 98.6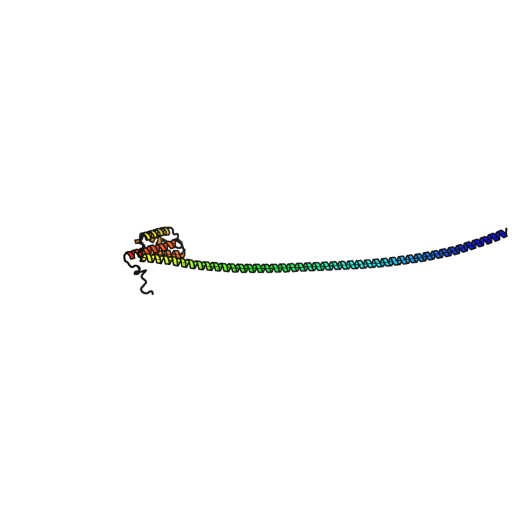2 113 VAL A CA 1
ATOM 885 C C . VAL A 1 113 ? -4.132 -0.376 3.377 1.00 98.62 113 VAL A C 1
ATOM 887 O O . VAL A 1 113 ? -3.600 0.030 2.343 1.00 98.62 113 VAL A O 1
ATOM 890 N N . LYS A 1 114 ? -3.586 -1.364 4.095 1.00 98.50 114 LYS A N 1
ATOM 891 C CA . LYS A 1 114 ? -2.343 -2.037 3.700 1.00 98.50 114 LYS A CA 1
ATOM 892 C C . LYS A 1 114 ? -2.491 -2.772 2.366 1.00 98.50 114 LYS A C 1
ATOM 894 O O . LYS A 1 114 ? -1.581 -2.701 1.540 1.00 98.50 114 LYS A O 1
ATOM 899 N N . ALA A 1 115 ? -3.614 -3.456 2.152 1.00 98.19 115 ALA A N 1
ATOM 900 C CA . ALA A 1 115 ? -3.905 -4.129 0.890 1.00 98.19 115 ALA A CA 1
ATOM 901 C C . ALA A 1 115 ? -4.045 -3.126 -0.266 1.00 98.19 115 ALA A C 1
ATOM 903 O O . ALA A 1 115 ? -3.441 -3.319 -1.322 1.00 98.19 115 ALA A O 1
ATOM 904 N N . GLU A 1 116 ? -4.765 -2.023 -0.049 1.00 98.44 116 GLU A N 1
ATOM 905 C CA . GLU A 1 116 ? -4.937 -0.974 -1.054 1.00 98.44 116 GLU A CA 1
ATOM 906 C C . GLU A 1 116 ? -3.603 -0.314 -1.433 1.00 98.44 116 GLU A C 1
ATOM 908 O O . GLU A 1 116 ? -3.295 -0.164 -2.617 1.00 98.44 116 GLU A O 1
ATOM 913 N N . LEU A 1 117 ? -2.773 0.034 -0.445 1.00 98.38 117 LEU A N 1
ATOM 914 C CA . LEU A 1 117 ? -1.444 0.598 -0.689 1.00 98.38 117 LEU A CA 1
ATOM 915 C C . LEU A 1 117 ? -0.523 -0.386 -1.420 1.00 98.38 117 LEU A C 1
ATOM 917 O O . LEU A 1 117 ? 0.224 0.035 -2.303 1.00 98.38 117 LEU A O 1
ATOM 921 N N . GLY A 1 118 ? -0.593 -1.681 -1.094 1.00 98.44 118 GLY A N 1
ATOM 922 C CA . GLY A 1 118 ? 0.127 -2.730 -1.819 1.00 98.44 118 GLY A CA 1
ATOM 923 C C . GLY A 1 118 ? -0.277 -2.785 -3.293 1.00 98.44 118 GLY A C 1
ATOM 924 O O . GLY A 1 118 ? 0.583 -2.700 -4.167 1.00 98.44 118 GLY A O 1
ATOM 925 N N . GLY A 1 119 ? -1.585 -2.810 -3.569 1.00 98.44 119 GLY A N 1
ATOM 926 C CA . GLY A 1 119 ? -2.107 -2.806 -4.938 1.00 98.44 119 GLY A CA 1
ATOM 927 C C . GLY A 1 119 ? -1.707 -1.558 -5.731 1.00 98.44 119 GLY A C 1
ATOM 928 O O . GLY A 1 119 ? -1.280 -1.666 -6.879 1.00 98.44 119 GLY A O 1
ATOM 929 N N . ARG A 1 120 ? -1.768 -0.371 -5.111 1.00 98.50 120 ARG A N 1
ATOM 930 C CA . ARG A 1 120 ? -1.320 0.885 -5.741 1.00 98.50 120 ARG A CA 1
ATOM 931 C C . ARG A 1 120 ? 0.181 0.881 -6.050 1.00 98.50 120 ARG A C 1
ATOM 933 O O . ARG A 1 120 ? 0.586 1.399 -7.087 1.00 98.50 120 ARG A O 1
ATOM 940 N N . LEU A 1 121 ? 1.009 0.301 -5.177 1.00 98.56 121 LEU A N 1
ATOM 941 C CA . LEU A 1 121 ? 2.455 0.206 -5.394 1.00 98.56 121 LEU A CA 1
ATOM 942 C C . LEU A 1 121 ? 2.795 -0.717 -6.571 1.00 98.56 121 LEU A C 1
ATOM 944 O O . LEU A 1 121 ? 3.677 -0.391 -7.365 1.00 98.56 121 LEU A O 1
ATOM 948 N N . ASP A 1 122 ? 2.105 -1.849 -6.688 1.00 98.31 122 ASP A N 1
ATOM 949 C CA . ASP A 1 122 ? 2.319 -2.787 -7.790 1.00 98.31 122 ASP A CA 1
ATOM 950 C C . ASP A 1 122 ? 1.834 -2.209 -9.125 1.00 98.31 122 ASP A C 1
ATOM 952 O O . ASP A 1 122 ? 2.558 -2.296 -10.117 1.00 98.31 122 ASP A O 1
ATOM 956 N N . ALA A 1 123 ? 0.695 -1.508 -9.140 1.00 98.44 123 ALA A N 1
ATOM 957 C CA . ALA A 1 123 ? 0.237 -0.771 -10.320 1.00 98.44 123 ALA A CA 1
ATOM 958 C C . ALA A 1 123 ? 1.272 0.273 -10.781 1.00 98.44 123 ALA A C 1
ATOM 960 O O . ALA A 1 123 ? 1.651 0.295 -11.951 1.00 98.44 123 ALA A O 1
ATOM 961 N N . LEU A 1 124 ? 1.814 1.071 -9.852 1.00 98.50 124 LEU A N 1
ATOM 962 C CA . LEU A 1 124 ? 2.844 2.066 -10.166 1.00 98.50 124 LEU A CA 1
ATOM 963 C C . LEU A 1 124 ? 4.128 1.425 -10.722 1.00 98.50 124 LEU A C 1
ATOM 965 O O . LEU A 1 124 ? 4.771 1.982 -11.612 1.00 98.50 124 LEU A O 1
ATOM 969 N N . ARG A 1 125 ? 4.529 0.254 -10.208 1.00 98.44 125 ARG A N 1
ATOM 970 C CA . ARG A 1 125 ? 5.697 -0.481 -10.725 1.00 98.44 125 ARG A CA 1
ATOM 971 C C . ARG A 1 125 ? 5.491 -0.922 -12.170 1.00 98.44 125 ARG A C 1
ATOM 973 O O . ARG A 1 125 ? 6.426 -0.792 -12.963 1.00 98.44 125 ARG A O 1
ATOM 980 N N . GLU A 1 126 ? 4.302 -1.410 -12.506 1.00 98.31 126 GLU A N 1
ATOM 981 C CA . GLU A 1 126 ? 3.970 -1.805 -13.876 1.00 98.31 126 GLU A CA 1
ATOM 982 C C . GLU A 1 126 ? 3.889 -0.595 -14.814 1.00 98.31 126 GLU A C 1
ATOM 984 O O . GLU A 1 126 ? 4.502 -0.627 -15.881 1.00 98.31 126 GLU A O 1
ATOM 989 N N . GLU A 1 127 ? 3.277 0.516 -14.394 1.00 98.50 127 GLU A N 1
ATOM 990 C CA . GLU A 1 127 ? 3.272 1.764 -15.175 1.00 98.50 127 GLU A CA 1
ATOM 991 C C . GLU A 1 127 ? 4.698 2.263 -15.464 1.00 98.50 127 GLU A C 1
ATOM 993 O O . GLU A 1 127 ? 5.039 2.594 -16.600 1.00 98.50 127 GLU A O 1
ATOM 998 N N . VAL A 1 128 ? 5.587 2.261 -14.463 1.00 98.50 128 VAL A N 1
ATOM 999 C CA . VAL A 1 128 ? 6.997 2.647 -14.649 1.00 98.50 128 VAL A CA 1
ATOM 1000 C C . VAL A 1 128 ? 7.725 1.681 -15.588 1.00 98.50 128 VAL A C 1
ATOM 1002 O O . VAL A 1 128 ? 8.555 2.111 -16.395 1.00 98.50 128 VAL A O 1
ATOM 1005 N N . ARG A 1 129 ? 7.443 0.376 -15.502 1.00 98.38 129 ARG A N 1
ATOM 1006 C CA . ARG A 1 129 ? 8.017 -0.632 -16.403 1.00 98.38 129 ARG A CA 1
ATOM 1007 C C . ARG A 1 129 ? 7.563 -0.403 -17.841 1.00 98.38 129 ARG A C 1
ATOM 1009 O O . ARG A 1 129 ? 8.396 -0.447 -18.750 1.00 98.38 129 ARG A O 1
ATOM 1016 N N . GLU A 1 130 ? 6.281 -0.126 -18.041 1.00 98.31 130 GLU A N 1
ATOM 1017 C CA . GLU A 1 130 ? 5.723 0.172 -19.352 1.00 98.31 130 GLU A CA 1
ATOM 1018 C C . GLU A 1 130 ? 6.331 1.451 -19.931 1.00 98.31 130 GLU A C 1
ATOM 1020 O O . GLU A 1 130 ? 6.844 1.423 -21.051 1.00 98.31 130 GLU A O 1
ATOM 1025 N N . LEU A 1 131 ? 6.375 2.537 -19.153 1.00 98.44 131 LEU A N 1
ATOM 1026 C CA . LEU A 1 131 ? 6.989 3.802 -19.562 1.00 98.44 131 LEU A CA 1
ATOM 1027 C C . LEU A 1 131 ? 8.461 3.625 -19.952 1.00 98.44 131 LEU A C 1
ATOM 1029 O O . LEU A 1 131 ? 8.885 4.129 -20.991 1.00 98.44 131 LEU A O 1
ATOM 1033 N N . ARG A 1 132 ? 9.243 2.853 -19.181 1.00 98.00 132 ARG A N 1
ATOM 1034 C CA . ARG A 1 132 ? 10.633 2.511 -19.541 1.00 98.00 132 ARG A CA 1
ATOM 1035 C C . ARG A 1 132 ? 10.709 1.756 -20.869 1.00 98.00 132 ARG A C 1
ATOM 1037 O O . ARG A 1 132 ? 11.576 2.053 -21.688 1.00 98.00 132 ARG A O 1
ATOM 1044 N N . GLY A 1 133 ? 9.799 0.812 -21.106 1.00 98.06 133 GLY A N 1
ATOM 1045 C CA . GLY A 1 133 ? 9.724 0.064 -22.363 1.00 98.06 133 GLY A CA 1
ATOM 1046 C C . GLY A 1 133 ? 9.283 0.917 -23.558 1.00 98.06 133 GLY A C 1
ATOM 1047 O O . GLY A 1 133 ? 9.785 0.742 -24.670 1.00 98.06 133 GLY A O 1
ATOM 1048 N N . GLN A 1 134 ? 8.355 1.854 -23.361 1.00 98.31 134 GLN A N 1
ATOM 1049 C CA . GLN A 1 134 ? 7.964 2.834 -24.377 1.00 98.31 134 GLN A CA 1
ATOM 1050 C C . GLN A 1 134 ? 9.136 3.769 -24.707 1.00 98.31 134 GLN A C 1
ATOM 1052 O O . GLN A 1 134 ? 9.456 3.948 -25.882 1.00 98.31 134 GLN A O 1
ATOM 1057 N N . PHE A 1 135 ? 9.834 4.282 -23.690 1.00 97.12 135 PHE A N 1
ATOM 1058 C CA . PHE A 1 135 ? 10.996 5.152 -23.864 1.00 97.12 135 PHE A CA 1
ATOM 1059 C C . PHE A 1 135 ? 12.144 4.453 -24.601 1.00 97.12 135 PHE A C 1
ATOM 1061 O O . PHE A 1 135 ? 12.687 5.013 -25.548 1.00 97.12 135 PHE A O 1
ATOM 1068 N N . ALA A 1 136 ? 12.474 3.209 -24.233 1.00 95.25 136 ALA A N 1
ATOM 1069 C CA . ALA A 1 136 ? 13.513 2.434 -24.911 1.00 95.25 136 ALA A CA 1
ATOM 1070 C C . ALA A 1 136 ? 13.207 2.242 -26.407 1.00 95.25 136 ALA A C 1
ATOM 1072 O O . ALA A 1 136 ? 14.074 2.463 -27.250 1.00 95.25 136 ALA A O 1
ATOM 1073 N N . ARG A 1 137 ? 11.956 1.905 -26.753 1.00 96.56 137 ARG A N 1
ATOM 1074 C CA . ARG A 1 137 ? 11.517 1.774 -28.154 1.00 96.56 137 ARG A CA 1
ATOM 1075 C C . ARG A 1 137 ? 11.569 3.101 -28.907 1.00 96.56 137 ARG A C 1
ATOM 1077 O O . ARG A 1 137 ? 12.006 3.130 -30.054 1.00 96.56 137 ARG A O 1
ATOM 1084 N N . ALA A 1 138 ? 11.139 4.192 -28.274 1.00 97.19 138 ALA A N 1
ATOM 1085 C CA . ALA A 1 138 ? 11.192 5.523 -28.872 1.00 97.19 138 ALA A CA 1
ATOM 1086 C C . ALA A 1 138 ? 12.640 5.966 -29.136 1.00 97.19 138 ALA A C 1
ATOM 1088 O O . ALA A 1 138 ? 12.946 6.453 -30.225 1.00 97.19 138 ALA A O 1
ATOM 1089 N N . PHE A 1 139 ? 13.537 5.748 -28.170 1.00 93.88 139 PHE A N 1
ATOM 1090 C CA . PHE A 1 139 ? 14.956 6.061 -28.303 1.00 93.88 139 PHE A CA 1
ATOM 1091 C C . PHE A 1 139 ? 15.614 5.241 -29.418 1.00 93.88 139 PHE A C 1
ATOM 1093 O O . PHE A 1 139 ? 16.284 5.809 -30.276 1.00 93.88 139 PHE A O 1
ATOM 1100 N N . GLU A 1 140 ? 15.357 3.933 -29.467 1.00 94.00 140 GLU A N 1
ATOM 1101 C CA . GLU A 1 140 ? 15.853 3.045 -30.524 1.00 94.00 140 GLU A CA 1
ATOM 1102 C C . GLU A 1 140 ? 15.352 3.460 -31.919 1.00 94.00 140 GLU A C 1
ATOM 1104 O O . GLU A 1 140 ? 16.119 3.510 -32.888 1.00 94.00 140 GLU A O 1
ATOM 1109 N N . GLY A 1 141 ? 14.074 3.839 -32.018 1.00 95.75 141 GLY A N 1
ATOM 1110 C CA . GLY A 1 141 ? 13.488 4.376 -33.244 1.00 95.75 141 GLY A CA 1
ATOM 1111 C C . GLY A 1 141 ? 14.164 5.672 -33.697 1.00 95.75 141 GLY A C 1
ATOM 1112 O O . GLY A 1 141 ? 14.575 5.781 -34.854 1.00 95.75 141 GLY A O 1
ATOM 1113 N N . LEU A 1 142 ? 14.346 6.635 -32.786 1.00 94.81 142 LEU A N 1
ATOM 1114 C CA . LEU A 1 142 ? 15.022 7.908 -33.066 1.00 94.81 142 LEU A CA 1
ATOM 1115 C C . LEU A 1 142 ? 16.454 7.685 -33.552 1.00 94.81 142 LEU A C 1
ATOM 1117 O O . LEU A 1 142 ? 16.880 8.214 -34.574 1.00 94.81 142 LEU A O 1
ATOM 1121 N N . ARG A 1 143 ? 17.194 6.874 -32.815 1.00 93.25 143 ARG A N 1
ATOM 1122 C CA . ARG A 1 143 ? 18.570 6.492 -33.090 1.00 93.25 143 ARG A CA 1
ATOM 1123 C C . ARG A 1 143 ? 18.731 5.838 -34.466 1.00 93.25 143 ARG A C 1
ATOM 1125 O O . ARG A 1 143 ? 19.663 6.175 -35.206 1.00 93.25 143 ARG A O 1
ATOM 1132 N N . THR A 1 144 ? 17.811 4.947 -34.831 1.00 94.25 144 THR A N 1
ATOM 1133 C CA . THR A 1 144 ? 17.756 4.330 -36.161 1.00 94.25 144 THR A CA 1
ATOM 1134 C C . THR A 1 144 ? 17.449 5.364 -37.240 1.00 94.25 144 THR A C 1
ATOM 1136 O O . THR A 1 144 ? 18.153 5.411 -38.253 1.00 94.25 144 THR A O 1
ATOM 1139 N N . ALA A 1 145 ? 16.455 6.229 -37.020 1.00 95.81 145 ALA A N 1
ATOM 1140 C CA . ALA A 1 145 ? 16.075 7.280 -37.961 1.00 95.81 145 ALA A CA 1
ATOM 1141 C C . ALA A 1 145 ? 17.225 8.266 -38.214 1.00 95.81 145 ALA A C 1
ATOM 1143 O O . ALA A 1 145 ? 17.557 8.542 -39.366 1.00 95.81 145 ALA A O 1
ATOM 1144 N N . VAL A 1 146 ? 17.886 8.740 -37.155 1.00 94.50 146 VAL A N 1
ATOM 1145 C CA . VAL A 1 146 ? 19.038 9.651 -37.224 1.00 94.50 146 VAL A CA 1
ATOM 1146 C C . VAL A 1 146 ? 20.212 9.005 -37.959 1.00 94.50 146 VAL A C 1
ATOM 1148 O O . VAL A 1 146 ? 20.765 9.612 -38.877 1.00 94.50 146 VAL A O 1
ATOM 1151 N N . SER A 1 147 ? 20.573 7.767 -37.609 1.00 93.94 147 SER A N 1
ATOM 1152 C CA . SER A 1 147 ? 21.701 7.072 -38.246 1.00 93.94 147 SER A CA 1
ATOM 1153 C C . SER A 1 147 ? 21.448 6.825 -39.734 1.00 93.94 147 SER A C 1
ATOM 1155 O O . SER A 1 147 ? 22.349 7.006 -40.555 1.00 93.94 147 SER A O 1
ATOM 1157 N N . SER A 1 148 ? 20.218 6.438 -40.082 1.00 92.75 148 SER A N 1
ATOM 1158 C CA . SER A 1 148 ? 19.809 6.167 -41.465 1.00 92.75 148 SER A CA 1
ATOM 1159 C C . SER A 1 148 ? 19.713 7.448 -42.291 1.00 92.75 148 SER A C 1
ATOM 1161 O O . SER A 1 148 ? 20.151 7.467 -43.437 1.00 92.75 148 SER A O 1
ATOM 1163 N N . SER A 1 149 ? 19.206 8.536 -41.703 1.00 96.31 149 SER A N 1
ATOM 1164 C CA . SER A 1 149 ? 19.099 9.837 -42.375 1.00 96.31 149 SER A CA 1
ATOM 1165 C C . SER A 1 149 ? 20.476 10.406 -42.721 1.00 96.31 149 SER A C 1
ATOM 1167 O O . SER A 1 149 ? 20.686 10.862 -43.842 1.00 96.31 149 SER A O 1
ATOM 1169 N N . HIS A 1 150 ? 21.444 10.330 -41.801 1.00 94.44 150 HIS A N 1
ATOM 1170 C CA . HIS A 1 150 ? 22.811 10.784 -42.080 1.00 94.44 150 HIS A CA 1
ATOM 1171 C C . HIS A 1 150 ? 23.526 9.913 -43.111 1.00 94.44 150 HIS A C 1
ATOM 1173 O O . HIS A 1 150 ? 24.219 10.456 -43.968 1.00 94.44 150 HIS A O 1
ATOM 1179 N N . ALA A 1 151 ? 23.330 8.590 -43.074 1.00 93.69 151 ALA A N 1
ATOM 1180 C CA . ALA A 1 151 ? 23.849 7.708 -44.118 1.00 93.69 151 ALA A CA 1
ATOM 1181 C C . ALA A 1 151 ? 23.284 8.087 -45.494 1.00 93.69 151 ALA A C 1
ATOM 1183 O O . ALA A 1 151 ? 24.059 8.299 -46.418 1.00 93.69 151 ALA A O 1
ATOM 1184 N N . LEU A 1 152 ? 21.963 8.277 -45.605 1.00 93.88 152 LEU A N 1
ATOM 1185 C CA . LEU A 1 152 ? 21.302 8.689 -46.847 1.00 93.88 152 LEU A CA 1
ATOM 1186 C C . LEU A 1 152 ? 21.866 10.009 -47.394 1.00 93.88 152 LEU A C 1
ATOM 1188 O O . LEU A 1 152 ? 22.179 10.099 -48.579 1.00 93.88 152 LEU A O 1
ATOM 1192 N N . ILE A 1 153 ? 21.987 11.035 -46.544 1.00 95.81 153 ILE A N 1
ATOM 1193 C CA . ILE A 1 153 ? 22.494 12.353 -46.951 1.00 95.81 153 ILE A CA 1
ATOM 1194 C C . ILE A 1 153 ? 23.943 12.240 -47.428 1.00 95.81 153 ILE A C 1
ATOM 1196 O O . ILE A 1 153 ? 24.275 12.756 -48.495 1.00 95.81 153 ILE A O 1
ATOM 1200 N N . LEU A 1 154 ? 24.801 11.553 -46.671 1.00 95.19 154 LEU A N 1
ATOM 1201 C CA . LEU A 1 154 ? 26.212 11.410 -47.024 1.00 95.19 154 LEU A CA 1
ATOM 1202 C C . LEU A 1 154 ? 26.403 10.554 -48.280 1.00 95.19 154 LEU A C 1
ATOM 1204 O O . LEU A 1 154 ? 27.217 10.918 -49.122 1.00 95.19 154 LEU A O 1
ATOM 1208 N N . ASP A 1 155 ? 25.609 9.499 -48.471 1.00 91.50 155 ASP A N 1
ATOM 1209 C CA . ASP A 1 155 ? 25.612 8.706 -49.704 1.00 91.50 155 ASP A CA 1
ATOM 1210 C C . ASP A 1 155 ? 25.134 9.529 -50.906 1.00 91.50 155 ASP A C 1
ATOM 1212 O O . ASP A 1 155 ? 25.733 9.470 -51.980 1.00 91.50 155 ASP A O 1
ATOM 1216 N N . PHE A 1 156 ? 24.102 10.359 -50.739 1.00 93.00 156 PHE A N 1
ATOM 1217 C CA . PHE A 1 156 ? 23.645 11.262 -51.794 1.00 93.00 156 PHE A CA 1
ATOM 1218 C C . PHE A 1 156 ? 24.725 12.281 -52.189 1.00 93.00 156 PHE A C 1
ATOM 1220 O O . PHE A 1 156 ? 25.004 12.454 -53.379 1.00 93.00 156 PHE A O 1
ATOM 1227 N N . LEU A 1 157 ? 25.360 12.933 -51.207 1.00 95.00 157 LEU A N 1
ATOM 1228 C CA . LEU A 1 157 ? 26.470 13.863 -51.447 1.00 95.00 157 LEU A CA 1
ATOM 1229 C C . LEU A 1 157 ? 27.652 13.155 -52.117 1.00 95.00 157 LEU A C 1
ATOM 1231 O O . LEU A 1 157 ? 28.250 13.700 -53.049 1.00 95.00 157 LEU A O 1
ATOM 1235 N N . ALA A 1 158 ? 27.937 11.923 -51.694 1.00 93.12 158 ALA A N 1
ATOM 1236 C CA . ALA A 1 158 ? 28.988 11.098 -52.260 1.00 93.12 158 ALA A CA 1
ATOM 1237 C C . ALA A 1 158 ? 28.748 10.782 -53.743 1.00 93.12 158 ALA A C 1
ATOM 1239 O O . ALA A 1 158 ? 29.625 10.981 -54.582 1.00 93.12 158 ALA A O 1
ATOM 1240 N N . LEU A 1 159 ? 27.528 10.363 -54.088 1.00 90.62 159 LEU A N 1
ATOM 1241 C CA . LEU A 1 159 ? 27.122 10.081 -55.467 1.00 90.62 159 LEU A CA 1
ATOM 1242 C C . LEU A 1 159 ? 27.135 11.326 -56.362 1.00 90.62 159 LEU A C 1
ATOM 1244 O O . LEU A 1 159 ? 27.324 11.212 -57.572 1.00 90.62 159 LEU A O 1
ATOM 1248 N N . LYS A 1 160 ? 26.942 12.516 -55.784 1.00 92.06 160 LYS A N 1
ATOM 1249 C CA . LYS A 1 160 ? 27.075 13.797 -56.491 1.00 92.06 160 LYS A CA 1
ATOM 1250 C C . LYS A 1 160 ? 28.522 14.278 -56.617 1.00 92.06 160 LYS A C 1
ATOM 1252 O O . LYS A 1 160 ? 28.752 15.270 -57.303 1.00 92.06 160 LYS A O 1
ATOM 1257 N N . GLY A 1 161 ? 29.482 13.600 -55.988 1.00 93.19 161 GLY A N 1
ATOM 1258 C CA . GLY A 1 161 ? 30.882 14.014 -55.992 1.00 93.19 161 GLY A CA 1
ATOM 1259 C C . GLY A 1 161 ? 31.151 15.274 -55.166 1.00 93.19 161 GLY A C 1
ATOM 1260 O O . GLY A 1 161 ? 32.100 15.994 -55.476 1.00 93.19 161 GLY A O 1
ATOM 1261 N N . LEU A 1 162 ? 30.322 15.560 -54.154 1.00 95.44 162 LEU A N 1
ATOM 1262 C CA . LEU A 1 162 ? 30.338 16.820 -53.396 1.00 95.44 162 LEU A CA 1
ATOM 1263 C C . LEU A 1 162 ? 31.203 16.797 -52.130 1.00 95.44 162 LEU A C 1
ATOM 1265 O O . LEU A 1 162 ? 31.357 17.840 -51.511 1.00 95.44 162 LEU A O 1
ATOM 1269 N N . LEU A 1 163 ? 31.758 15.647 -51.732 1.00 95.31 163 LEU A N 1
ATOM 1270 C CA . LEU A 1 163 ? 32.667 15.575 -50.583 1.00 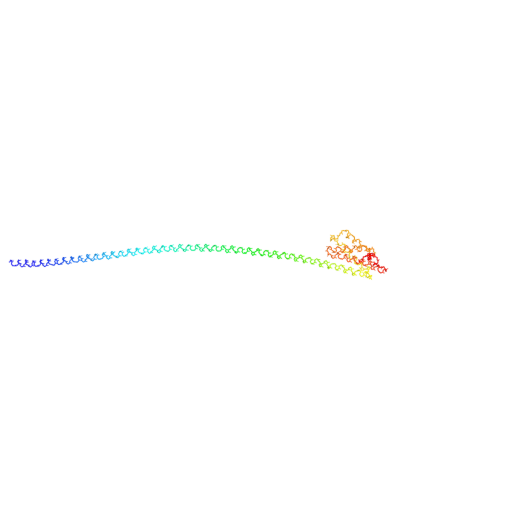95.31 163 LEU A CA 1
ATOM 1271 C C . LEU A 1 163 ? 34.111 15.740 -51.063 1.00 95.31 163 LEU A C 1
ATOM 1273 O O . LEU A 1 163 ? 34.615 14.902 -51.829 1.00 95.31 163 LEU A O 1
ATOM 1277 N N . ASP A 1 164 ? 34.761 16.833 -50.669 1.00 95.06 164 ASP A N 1
ATOM 1278 C CA . ASP A 1 164 ? 36.131 17.140 -51.068 1.00 95.06 164 ASP A CA 1
ATOM 1279 C C . ASP A 1 164 ? 37.181 16.597 -50.079 1.00 95.06 164 ASP A C 1
ATOM 1281 O O . ASP A 1 164 ? 36.869 16.063 -49.012 1.00 95.06 164 ASP A O 1
ATOM 1285 N N . GLU A 1 165 ? 38.451 16.669 -50.481 1.00 95.38 165 GLU A N 1
ATOM 1286 C CA . GLU A 1 165 ? 39.574 16.159 -49.688 1.00 95.38 165 GLU A CA 1
ATOM 1287 C C . GLU A 1 165 ? 39.829 16.983 -48.419 1.00 95.38 165 GLU A C 1
ATOM 1289 O O . GLU A 1 165 ? 40.202 16.433 -47.381 1.00 95.38 165 GLU A O 1
ATOM 1294 N N . ARG A 1 166 ? 39.619 18.300 -48.477 1.00 94.81 166 ARG A N 1
ATOM 1295 C CA . ARG A 1 166 ? 39.871 19.216 -47.363 1.00 94.81 166 ARG A CA 1
ATOM 1296 C C . ARG A 1 166 ? 38.858 18.992 -46.245 1.00 94.81 166 ARG A C 1
ATOM 1298 O O . ARG A 1 166 ? 39.245 18.882 -45.083 1.00 94.81 166 ARG A O 1
ATOM 1305 N N . GLU A 1 167 ? 37.581 18.913 -46.588 1.00 92.88 167 GLU A N 1
ATOM 1306 C CA . GLU A 1 167 ? 36.473 18.740 -45.651 1.00 92.88 167 GLU A CA 1
ATOM 130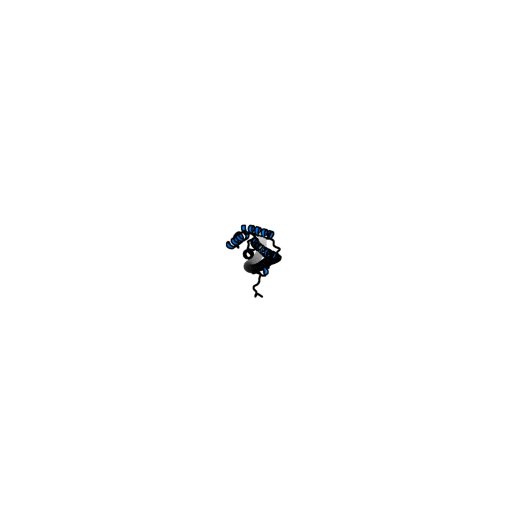7 C C . GLU A 1 167 ? 36.493 17.343 -45.033 1.00 92.88 167 GLU A C 1
ATOM 1309 O O . GLU A 1 167 ? 36.406 17.202 -43.810 1.00 92.88 167 GLU A O 1
ATOM 1314 N N . ALA A 1 168 ? 36.704 16.304 -45.847 1.00 95.62 168 ALA A N 1
ATOM 1315 C CA . ALA A 1 168 ? 36.874 14.948 -45.337 1.00 95.62 168 ALA A CA 1
ATOM 1316 C C . ALA A 1 168 ? 38.158 14.801 -44.503 1.00 95.62 168 ALA A C 1
ATOM 1318 O O . ALA A 1 168 ? 38.162 14.089 -43.496 1.00 95.62 168 ALA A O 1
ATOM 1319 N N . GLY A 1 169 ? 39.229 15.513 -44.866 1.00 95.88 169 GLY A N 1
ATOM 1320 C CA . GLY A 1 169 ? 40.482 15.557 -44.114 1.00 95.88 169 GLY A CA 1
ATOM 1321 C C . GLY A 1 169 ? 40.314 16.195 -42.737 1.00 95.88 169 GLY A C 1
ATOM 1322 O O . GLY A 1 169 ? 40.808 15.650 -41.747 1.00 95.88 169 GLY A O 1
ATOM 1323 N N . PHE A 1 170 ? 39.554 17.291 -42.654 1.00 95.50 170 PHE A N 1
ATOM 1324 C CA . PHE A 1 170 ? 39.177 17.916 -41.386 1.00 95.50 170 PHE A CA 1
ATOM 1325 C C . PHE A 1 170 ? 38.397 16.946 -40.491 1.00 95.50 170 PHE A C 1
ATOM 1327 O O . PHE A 1 170 ? 38.765 16.749 -39.332 1.00 95.50 170 PHE A O 1
ATOM 1334 N N . VAL A 1 171 ? 37.366 16.284 -41.032 1.00 95.19 171 VAL A N 1
ATOM 1335 C CA . VAL A 1 171 ? 36.582 15.299 -40.272 1.00 95.19 171 VAL A CA 1
ATOM 1336 C C . VAL A 1 171 ? 37.467 14.142 -39.805 1.00 95.19 171 VAL A C 1
ATOM 1338 O O . VAL A 1 171 ? 37.427 13.796 -38.628 1.00 95.19 171 VAL A O 1
ATOM 1341 N N . LYS A 1 172 ? 38.324 13.578 -40.667 1.00 96.19 172 LYS A N 1
ATOM 1342 C CA . LYS A 1 172 ? 39.268 12.512 -40.282 1.00 96.19 172 LYS A CA 1
ATOM 1343 C C . LYS A 1 172 ? 40.160 12.941 -39.111 1.00 96.19 172 LYS A C 1
ATOM 1345 O O . LYS A 1 172 ? 40.326 12.174 -38.164 1.00 96.19 172 LYS A O 1
ATOM 1350 N N . ALA A 1 173 ? 40.720 14.151 -39.163 1.00 94.62 173 ALA A N 1
ATOM 1351 C CA . ALA A 1 173 ? 41.586 14.676 -38.108 1.00 94.62 173 ALA A CA 1
ATOM 1352 C C . ALA A 1 173 ? 40.840 14.824 -36.772 1.00 94.62 173 ALA A C 1
ATOM 1354 O O . ALA A 1 173 ? 41.343 14.401 -35.729 1.00 94.62 173 ALA A O 1
ATOM 1355 N N . GLU A 1 174 ? 39.616 15.353 -36.807 1.00 93.75 174 GLU A N 1
ATOM 1356 C CA . GLU A 1 174 ? 38.768 15.481 -35.619 1.00 93.75 174 GLU A CA 1
ATOM 1357 C C . GLU A 1 174 ? 38.407 14.112 -35.026 1.00 93.75 174 GLU A C 1
ATOM 1359 O O . GLU A 1 174 ? 38.469 13.908 -33.812 1.00 93.75 174 GLU A O 1
ATOM 1364 N N . ILE A 1 175 ? 38.107 13.129 -35.874 1.00 93.94 175 ILE A N 1
ATOM 1365 C CA . ILE A 1 175 ? 37.821 11.760 -35.437 1.00 93.94 175 ILE A CA 1
ATOM 1366 C C . ILE A 1 175 ? 39.058 11.097 -34.840 1.00 93.94 175 ILE A C 1
ATOM 1368 O O . ILE A 1 175 ? 38.948 10.434 -33.810 1.00 93.94 175 ILE A O 1
ATOM 1372 N N . GLY A 1 176 ? 40.246 11.340 -35.395 1.00 93.50 176 GLY A N 1
ATOM 1373 C CA . GLY A 1 176 ? 41.494 10.874 -34.798 1.00 93.50 176 GLY A CA 1
ATOM 1374 C C . GLY A 1 176 ? 41.762 11.475 -33.419 1.00 93.50 176 GLY A C 1
ATOM 1375 O O . GLY A 1 176 ? 42.147 10.747 -32.499 1.00 93.50 176 GLY A O 1
ATOM 1376 N N . ARG A 1 177 ? 41.465 12.768 -33.228 1.00 93.06 177 ARG A N 1
ATOM 1377 C CA . ARG A 1 177 ? 41.527 13.415 -31.909 1.00 93.06 177 ARG A CA 1
ATOM 1378 C C . ARG A 1 177 ? 40.581 12.727 -30.926 1.00 93.06 177 ARG A C 1
ATOM 1380 O O . ARG A 1 177 ? 41.002 12.358 -29.833 1.00 93.06 177 ARG A O 1
ATOM 1387 N N . VAL A 1 178 ? 39.333 12.501 -31.326 1.00 90.38 178 VAL A N 1
ATOM 1388 C CA . VAL A 1 178 ? 38.325 11.835 -30.491 1.00 90.38 178 VAL A CA 1
ATOM 1389 C C . VAL A 1 178 ? 38.750 10.405 -30.132 1.00 90.38 178 VAL A C 1
ATOM 1391 O O . VAL A 1 178 ? 38.772 10.068 -28.953 1.00 90.38 178 VAL A O 1
ATOM 1394 N N . ILE A 1 179 ? 39.173 9.595 -31.109 1.00 91.12 179 ILE A N 1
ATOM 1395 C CA . ILE A 1 179 ? 39.626 8.204 -30.913 1.00 91.12 179 ILE A CA 1
ATOM 1396 C C . ILE A 1 179 ? 40.824 8.117 -29.958 1.00 91.12 179 ILE A C 1
ATOM 1398 O O . ILE A 1 179 ? 40.935 7.162 -29.188 1.00 91.12 179 ILE A O 1
ATOM 1402 N N . SER A 1 180 ? 41.722 9.106 -29.968 1.00 87.62 180 SER A N 1
ATOM 1403 C CA . SER A 1 180 ? 42.887 9.106 -29.073 1.00 87.62 180 SER A CA 1
ATOM 1404 C C . SER A 1 180 ? 42.524 9.233 -27.588 1.00 87.62 180 SER A C 1
ATOM 1406 O O . SER A 1 180 ? 43.292 8.787 -26.738 1.00 87.62 180 SER A O 1
ATOM 1408 N N . MET A 1 181 ? 41.343 9.781 -27.282 1.00 85.62 181 MET A N 1
ATOM 1409 C CA . MET A 1 181 ? 40.832 9.984 -25.921 1.00 85.62 181 MET A CA 1
ATOM 1410 C C . MET A 1 181 ? 39.925 8.839 -25.439 1.00 85.62 181 MET A C 1
ATOM 1412 O O . MET A 1 181 ? 39.461 8.861 -24.300 1.00 85.62 181 MET A O 1
ATOM 1416 N N . VAL A 1 182 ? 39.657 7.842 -26.288 1.00 86.19 182 VAL A N 1
ATOM 1417 C CA . VAL A 1 182 ? 38.737 6.738 -25.987 1.00 86.19 182 VAL A CA 1
ATOM 1418 C C . VAL A 1 182 ? 39.341 5.785 -24.963 1.00 86.19 182 VAL A C 1
ATOM 1420 O O . VAL A 1 182 ? 40.441 5.258 -25.149 1.00 86.19 182 VAL A O 1
ATOM 1423 N N . GLN A 1 183 ? 38.578 5.520 -23.904 1.00 79.94 183 GLN A N 1
ATOM 1424 C CA . GLN A 1 183 ? 38.829 4.425 -22.972 1.00 79.94 183 GLN A CA 1
ATOM 1425 C C . GLN A 1 183 ? 38.036 3.183 -23.395 1.00 79.94 183 GLN A C 1
ATOM 1427 O O . GLN A 1 183 ? 36.997 3.286 -24.042 1.00 79.94 183 GLN A O 1
ATOM 1432 N N . LEU A 1 184 ? 38.543 2.001 -23.045 1.00 71.44 184 LEU A N 1
ATOM 1433 C CA . LEU A 1 184 ? 37.883 0.736 -23.366 1.00 71.44 184 LEU A CA 1
ATOM 1434 C C . LEU A 1 184 ? 36.583 0.618 -22.570 1.00 71.44 184 LEU A C 1
ATOM 1436 O O . LEU A 1 184 ? 36.657 0.488 -21.350 1.00 71.44 184 LEU A O 1
ATOM 1440 N N . ASN A 1 185 ? 35.449 0.687 -23.274 1.00 74.44 185 ASN A N 1
ATOM 1441 C CA . ASN A 1 185 ? 34.094 0.232 -22.922 1.00 74.44 185 ASN A CA 1
ATOM 1442 C C . ASN A 1 185 ? 33.081 1.044 -23.761 1.00 74.44 185 ASN A C 1
ATOM 1444 O O . ASN A 1 185 ? 33.053 2.264 -23.590 1.00 74.44 185 ASN A O 1
ATOM 1448 N N . PRO A 1 186 ? 32.242 0.444 -24.629 1.00 78.44 186 PRO A N 1
ATOM 1449 C CA . PRO A 1 186 ? 32.123 -0.970 -25.025 1.00 78.44 186 PRO A CA 1
ATOM 1450 C C . PRO A 1 186 ? 33.064 -1.422 -26.164 1.00 78.44 186 PRO A C 1
ATOM 1452 O O . PRO A 1 186 ? 33.078 -2.600 -26.510 1.00 78.44 186 PRO A O 1
ATOM 1455 N N . ILE A 1 187 ? 33.858 -0.525 -26.759 1.00 88.38 187 ILE A N 1
ATOM 1456 C CA . ILE A 1 187 ? 34.777 -0.869 -27.862 1.00 88.38 187 ILE A CA 1
ATOM 1457 C C . ILE A 1 187 ? 35.877 -1.863 -27.435 1.00 88.38 187 ILE A C 1
ATOM 1459 O O . ILE A 1 187 ? 36.456 -1.725 -26.349 1.00 88.38 187 ILE A O 1
ATOM 1463 N N . THR A 1 188 ? 36.208 -2.842 -28.290 1.00 91.81 188 THR A N 1
ATOM 1464 C CA . THR A 1 188 ? 37.315 -3.775 -28.008 1.00 91.81 188 THR A CA 1
ATOM 1465 C C . THR A 1 188 ? 38.684 -3.143 -28.280 1.00 91.81 188 THR A C 1
ATOM 1467 O O . THR A 1 188 ? 38.805 -2.109 -28.943 1.00 91.81 188 THR A O 1
ATOM 1470 N N . ARG A 1 189 ? 39.759 -3.762 -27.772 1.00 91.00 189 ARG A N 1
ATOM 1471 C CA . ARG A 1 189 ? 41.131 -3.287 -28.029 1.00 91.00 189 ARG A CA 1
ATOM 1472 C C . ARG A 1 189 ? 41.471 -3.349 -29.511 1.00 91.00 189 ARG A C 1
ATOM 1474 O O . ARG A 1 189 ? 42.008 -2.387 -30.044 1.00 91.00 189 ARG A O 1
ATOM 1481 N N . GLU A 1 190 ? 41.102 -4.442 -30.164 1.00 93.00 190 GLU A N 1
ATOM 1482 C CA . GLU A 1 190 ? 41.354 -4.692 -31.581 1.00 93.00 190 GLU A CA 1
ATOM 1483 C C . GLU A 1 190 ? 40.643 -3.657 -32.457 1.00 93.00 190 GLU A C 1
ATOM 1485 O O . GLU A 1 190 ? 41.201 -3.161 -33.434 1.00 93.00 190 GLU A O 1
ATOM 1490 N N . GLU A 1 191 ? 39.411 -3.298 -32.097 1.00 94.12 191 GLU A N 1
ATOM 1491 C CA . GLU A 1 191 ? 38.638 -2.276 -32.799 1.00 94.12 191 GLU A CA 1
ATOM 1492 C C . GLU A 1 191 ? 39.215 -0.884 -32.592 1.00 94.12 191 GLU A C 1
ATOM 1494 O O . GLU A 1 191 ? 39.352 -0.123 -33.549 1.00 94.12 191 GLU A O 1
ATOM 1499 N N . LEU A 1 192 ? 39.616 -0.556 -31.363 1.00 93.75 192 LEU A N 1
ATOM 1500 C CA . LEU A 1 192 ? 40.253 0.719 -31.068 1.00 93.75 192 LEU A CA 1
ATOM 1501 C C . LEU A 1 192 ? 41.601 0.857 -31.792 1.00 93.75 192 LEU A C 1
ATOM 1503 O O . LEU A 1 192 ? 41.907 1.922 -32.329 1.00 93.75 192 LEU A O 1
ATOM 1507 N N . GLU A 1 193 ? 42.400 -0.208 -31.837 1.00 94.25 193 GLU A N 1
ATOM 1508 C CA . GLU A 1 193 ? 43.653 -0.258 -32.594 1.00 94.25 193 GLU A CA 1
ATOM 1509 C C . GLU A 1 193 ? 43.412 -0.134 -34.100 1.00 94.25 193 GLU A C 1
ATOM 1511 O O . GLU A 1 193 ? 44.105 0.635 -34.770 1.00 94.25 193 GLU A O 1
ATOM 1516 N N . PHE A 1 194 ? 42.394 -0.820 -34.631 1.00 96.81 194 PHE A N 1
ATOM 1517 C CA . PHE A 1 194 ? 41.975 -0.677 -36.022 1.00 96.81 194 PHE A CA 1
ATOM 1518 C C . PHE A 1 194 ? 41.624 0.778 -36.350 1.00 96.81 194 PHE A C 1
ATOM 1520 O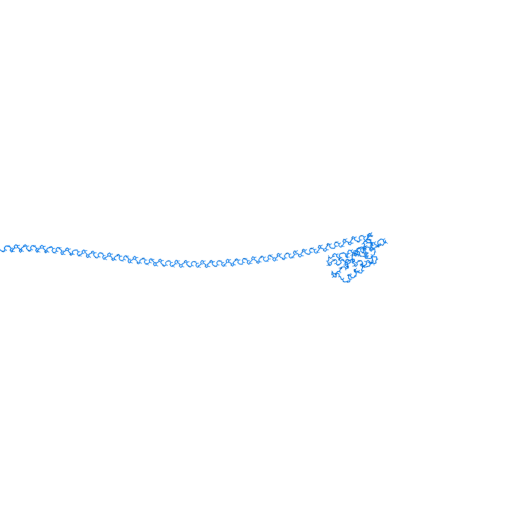 O . PHE A 1 194 ? 42.168 1.333 -37.306 1.00 96.81 194 PHE A O 1
ATOM 1527 N N . LEU A 1 195 ? 40.768 1.409 -35.540 1.00 96.06 195 LEU A N 1
ATOM 1528 C CA . LEU A 1 195 ? 40.355 2.797 -35.731 1.00 96.06 195 LEU A CA 1
ATOM 1529 C C . LEU A 1 195 ? 41.560 3.741 -35.696 1.00 96.06 195 LEU A C 1
ATOM 1531 O O . LEU A 1 195 ? 41.733 4.525 -36.627 1.00 96.06 195 LEU A O 1
ATOM 1535 N N . LYS A 1 196 ? 42.432 3.616 -34.682 1.00 95.06 196 LYS A N 1
ATOM 1536 C CA . LYS A 1 196 ? 43.675 4.402 -34.550 1.00 95.06 196 LYS A CA 1
ATOM 1537 C C . LYS A 1 196 ? 44.572 4.267 -35.777 1.00 95.06 196 LYS A C 1
ATOM 1539 O O . LYS A 1 196 ? 45.100 5.264 -36.261 1.00 95.06 196 LYS A O 1
ATOM 1544 N N . ARG A 1 197 ? 44.726 3.048 -36.295 1.00 96.12 197 ARG A N 1
ATOM 1545 C CA . ARG A 1 197 ? 45.524 2.779 -37.494 1.00 96.12 197 ARG A CA 1
ATOM 1546 C C . ARG A 1 197 ? 44.922 3.437 -38.734 1.00 96.12 197 ARG A C 1
ATOM 1548 O O . ARG A 1 197 ? 45.666 4.023 -39.509 1.00 96.12 197 ARG A O 1
ATOM 1555 N N . VAL A 1 198 ? 43.605 3.346 -38.932 1.00 96.06 198 VAL A N 1
ATOM 1556 C CA . VAL A 1 198 ? 42.930 3.919 -40.111 1.00 96.06 198 VAL A CA 1
ATOM 1557 C C . VAL A 1 198 ? 43.010 5.445 -40.108 1.00 96.06 198 VAL A C 1
ATOM 1559 O O . VAL A 1 198 ? 43.378 6.029 -41.123 1.00 96.06 198 VAL A O 1
ATOM 1562 N N . VAL A 1 199 ? 42.742 6.104 -38.975 1.00 94.81 199 VAL A N 1
ATOM 1563 C CA . VAL A 1 199 ? 42.779 7.579 -38.916 1.00 94.81 199 VAL A CA 1
ATOM 1564 C C . VAL A 1 199 ? 44.185 8.172 -39.039 1.00 94.81 199 VAL A C 1
ATOM 1566 O O . VAL A 1 199 ? 44.316 9.345 -39.390 1.00 94.81 199 VAL A O 1
ATOM 1569 N N . ALA A 1 200 ? 45.225 7.376 -38.769 1.00 95.31 200 ALA A N 1
ATOM 1570 C CA . ALA A 1 200 ? 46.620 7.787 -38.895 1.00 95.31 200 ALA A CA 1
ATOM 1571 C C . ALA A 1 200 ? 47.120 7.812 -40.351 1.00 95.31 200 ALA A C 1
ATOM 1573 O O . ALA A 1 200 ? 48.100 8.498 -40.629 1.00 95.31 200 ALA A O 1
ATOM 1574 N N . LYS A 1 201 ? 46.464 7.092 -41.273 1.00 95.62 201 LYS A N 1
ATOM 1575 C CA . LYS A 1 201 ? 46.822 7.082 -42.701 1.00 95.62 201 LYS A CA 1
ATOM 1576 C C . LYS A 1 201 ? 46.506 8.407 -43.375 1.00 95.62 201 LYS A C 1
ATOM 1578 O O . LYS A 1 201 ? 45.605 9.131 -42.937 1.00 95.62 201 LYS A O 1
ATOM 1583 N N . ASP A 1 202 ? 47.160 8.688 -44.497 1.00 94.75 202 ASP A N 1
ATOM 1584 C CA . ASP A 1 202 ? 46.717 9.752 -45.392 1.00 94.75 202 ASP A CA 1
ATOM 1585 C C . ASP A 1 202 ? 45.328 9.451 -45.958 1.00 94.75 202 ASP A C 1
ATOM 1587 O O . ASP A 1 202 ? 44.959 8.302 -46.190 1.00 94.75 202 ASP A O 1
ATOM 1591 N N . LEU A 1 203 ? 44.520 10.496 -46.169 1.00 93.56 203 LEU A N 1
ATOM 1592 C CA . LEU A 1 203 ? 43.112 10.315 -46.548 1.00 93.56 203 LEU A CA 1
ATOM 1593 C C . LEU A 1 203 ? 42.961 9.542 -47.871 1.00 93.56 203 LEU A C 1
ATOM 1595 O O . LEU A 1 203 ? 42.032 8.757 -48.026 1.00 93.56 203 LEU A O 1
ATOM 1599 N N . ASN A 1 204 ? 43.892 9.735 -48.807 1.00 94.06 204 ASN A N 1
ATOM 1600 C CA . ASN A 1 204 ? 43.903 9.052 -50.101 1.00 94.06 204 ASN A CA 1
ATOM 1601 C C . ASN A 1 204 ? 44.377 7.592 -50.043 1.00 94.06 204 ASN A C 1
ATOM 1603 O O . ASN A 1 204 ? 44.242 6.891 -51.043 1.00 94.06 204 ASN A O 1
ATOM 1607 N N . GLU A 1 205 ? 44.932 7.149 -48.914 1.00 95.75 205 GLU A N 1
ATOM 1608 C CA . GLU A 1 205 ? 45.435 5.784 -48.711 1.00 95.75 205 GLU A CA 1
ATOM 1609 C C . GLU A 1 205 ? 44.440 4.886 -47.964 1.00 95.75 205 GLU A C 1
ATOM 1611 O O . GLU A 1 205 ? 44.641 3.673 -47.876 1.00 95.75 205 GLU A O 1
ATOM 1616 N N . ILE A 1 206 ? 43.375 5.466 -47.403 1.00 96.00 206 ILE A N 1
ATOM 1617 C CA . ILE A 1 206 ? 42.316 4.710 -46.731 1.00 96.00 206 ILE A CA 1
ATOM 1618 C C . ILE A 1 206 ? 41.479 3.992 -47.789 1.00 96.00 206 ILE A C 1
ATOM 1620 O O . ILE A 1 206 ? 40.969 4.621 -48.720 1.00 96.00 206 ILE A O 1
ATOM 1624 N N . THR A 1 207 ? 41.322 2.675 -47.642 1.00 95.31 207 THR A N 1
ATOM 1625 C CA . THR A 1 207 ? 40.511 1.888 -48.581 1.00 95.31 207 THR A CA 1
ATOM 1626 C C . THR A 1 207 ? 39.021 1.991 -48.265 1.00 95.31 207 THR A C 1
ATOM 1628 O O . THR A 1 207 ? 38.619 2.373 -47.161 1.00 95.31 207 THR A O 1
ATOM 1631 N N . LEU A 1 208 ? 38.178 1.635 -49.238 1.00 92.06 208 LEU A N 1
ATOM 1632 C CA . LEU A 1 208 ? 36.728 1.628 -49.047 1.00 92.06 208 LEU A CA 1
ATOM 1633 C C . LEU A 1 208 ? 36.326 0.665 -47.920 1.00 92.06 208 LEU A C 1
ATOM 1635 O O . LEU A 1 208 ? 35.534 1.030 -47.058 1.00 92.06 208 LEU A O 1
ATOM 1639 N N . GLU A 1 209 ? 36.935 -0.518 -47.881 1.00 92.88 209 GLU A N 1
ATOM 1640 C CA . GLU A 1 209 ? 36.684 -1.553 -46.876 1.00 92.88 209 GLU A CA 1
ATOM 1641 C C . GLU A 1 209 ? 37.081 -1.082 -45.471 1.00 92.88 209 GLU A C 1
ATOM 1643 O O . GLU A 1 209 ? 36.406 -1.387 -44.488 1.00 92.88 209 GLU A O 1
ATOM 1648 N N . GLU A 1 210 ? 38.166 -0.310 -45.353 1.00 96.00 210 GLU A N 1
ATOM 1649 C CA . GLU A 1 210 ? 38.577 0.270 -44.074 1.00 96.00 210 GLU A CA 1
ATOM 1650 C C . GLU A 1 210 ? 37.581 1.321 -43.579 1.00 96.00 210 GLU A C 1
ATOM 1652 O O . GLU A 1 210 ? 37.233 1.333 -42.394 1.00 96.00 210 GLU A O 1
ATOM 1657 N N . ALA A 1 211 ? 37.085 2.168 -44.485 1.00 95.56 211 ALA A N 1
ATOM 1658 C CA . ALA A 1 211 ? 36.056 3.150 -44.170 1.00 95.56 211 ALA A CA 1
ATOM 1659 C C . ALA A 1 211 ? 34.723 2.477 -43.798 1.00 95.56 211 ALA A C 1
ATOM 1661 O O . ALA A 1 211 ? 34.084 2.870 -42.823 1.00 95.56 211 ALA A O 1
ATOM 1662 N N . GLU A 1 212 ? 34.316 1.428 -44.515 1.00 94.75 212 GLU A N 1
ATOM 1663 C CA . GLU A 1 212 ? 33.108 0.648 -44.219 1.00 94.75 212 GLU A CA 1
ATOM 1664 C C . GLU A 1 212 ? 33.193 -0.064 -42.871 1.00 94.75 212 GLU A C 1
ATOM 1666 O O . GLU A 1 212 ? 32.254 0.012 -42.077 1.00 94.75 212 GLU A O 1
ATOM 1671 N N . ARG A 1 213 ? 34.340 -0.667 -42.554 1.00 96.50 213 ARG A N 1
ATOM 1672 C CA . ARG A 1 213 ? 34.562 -1.279 -41.241 1.00 96.50 213 ARG A CA 1
ATOM 1673 C C . ARG A 1 213 ? 34.548 -0.244 -40.115 1.00 96.50 213 ARG A C 1
ATOM 1675 O O . ARG A 1 213 ? 34.028 -0.517 -39.037 1.00 96.50 213 ARG A O 1
ATOM 1682 N N . MET A 1 214 ? 35.064 0.962 -40.350 1.00 96.12 214 MET A N 1
ATOM 1683 C CA . MET A 1 214 ? 34.955 2.067 -39.392 1.00 96.12 214 MET A CA 1
ATOM 1684 C C . MET A 1 214 ? 33.494 2.502 -39.176 1.00 96.12 214 MET A C 1
ATOM 1686 O O . MET A 1 214 ? 33.098 2.752 -38.035 1.00 96.12 214 MET A O 1
ATOM 1690 N N . VAL A 1 215 ? 32.674 2.534 -40.235 1.00 96.69 215 VAL A N 1
ATOM 1691 C CA . VAL A 1 215 ? 31.221 2.770 -40.134 1.00 96.69 215 VAL A CA 1
ATOM 1692 C C . VAL A 1 215 ? 30.541 1.673 -39.318 1.00 96.69 215 VAL A C 1
ATOM 1694 O O . VAL A 1 215 ? 29.721 1.985 -38.458 1.00 96.69 215 VAL A O 1
ATOM 1697 N N . GLU A 1 216 ? 30.871 0.405 -39.561 1.00 96.06 216 GLU A N 1
ATOM 1698 C CA . GLU A 1 216 ? 30.300 -0.735 -38.838 1.00 96.06 216 GLU A CA 1
ATOM 1699 C C . GLU A 1 216 ? 30.614 -0.670 -37.339 1.00 96.06 216 GLU A C 1
ATOM 1701 O O . GLU A 1 216 ? 29.692 -0.719 -36.522 1.00 96.06 216 GLU A O 1
ATOM 1706 N N . ILE A 1 217 ? 31.890 -0.469 -36.985 1.00 95.56 217 ILE A N 1
ATOM 1707 C CA . ILE A 1 217 ? 32.338 -0.328 -35.593 1.00 95.56 217 ILE A CA 1
ATOM 1708 C C . ILE A 1 217 ? 31.632 0.856 -34.934 1.00 95.56 217 ILE A C 1
ATOM 1710 O O . ILE A 1 217 ? 31.020 0.690 -33.885 1.00 95.56 217 ILE A O 1
ATOM 1714 N N . GLY A 1 218 ? 31.663 2.040 -35.557 1.00 94.75 218 GLY A N 1
ATOM 1715 C CA . GLY A 1 218 ? 31.033 3.237 -35.000 1.00 94.75 218 GLY A CA 1
ATOM 1716 C C . GLY A 1 218 ? 29.523 3.077 -34.824 1.00 94.75 218 GLY A C 1
ATOM 1717 O O . GLY A 1 218 ? 28.973 3.482 -33.802 1.00 94.75 218 GLY A O 1
ATOM 1718 N N . LYS A 1 219 ? 28.842 2.444 -35.790 1.00 95.12 219 LYS A N 1
ATOM 1719 C CA . LYS A 1 219 ? 27.404 2.176 -35.708 1.00 95.12 219 LYS A CA 1
ATOM 1720 C C . LYS A 1 219 ? 27.120 1.216 -34.561 1.00 95.12 219 LYS A C 1
ATOM 1722 O O . LYS A 1 219 ? 26.358 1.576 -33.672 1.00 95.12 219 LYS A O 1
ATOM 1727 N N . ARG A 1 220 ? 27.732 0.030 -34.548 1.00 94.69 220 ARG A N 1
ATOM 1728 C CA . ARG A 1 220 ? 27.510 -0.977 -33.501 1.00 94.69 220 ARG A CA 1
ATOM 1729 C C . ARG A 1 220 ? 27.825 -0.421 -32.116 1.00 94.69 220 ARG A C 1
ATOM 1731 O O . ARG A 1 220 ? 26.991 -0.535 -31.228 1.00 94.69 220 ARG A O 1
ATOM 1738 N N . TRP A 1 221 ? 28.959 0.261 -31.973 1.00 93.81 221 TRP A N 1
ATOM 1739 C CA . TRP A 1 221 ? 29.347 0.933 -30.738 1.00 93.81 221 TRP A CA 1
ATOM 1740 C C . TRP A 1 221 ? 28.279 1.937 -30.301 1.00 93.81 221 TRP A C 1
ATOM 1742 O O . TRP A 1 221 ? 27.795 1.861 -29.174 1.00 93.81 221 TRP A O 1
ATOM 1752 N N . TRP A 1 222 ? 27.810 2.791 -31.219 1.00 92.75 222 TRP A N 1
ATOM 1753 C CA . TRP A 1 222 ? 26.702 3.691 -30.932 1.00 92.75 222 TRP A CA 1
ATOM 1754 C C . TRP A 1 222 ? 25.517 2.870 -30.408 1.00 92.75 222 TRP A C 1
ATOM 1756 O O . TRP A 1 222 ? 24.967 3.280 -29.394 1.00 92.75 222 TRP A O 1
ATOM 1766 N N . PHE A 1 223 ? 25.158 1.724 -31.031 1.00 92.25 223 PHE A N 1
ATOM 1767 C CA . PHE A 1 223 ? 24.016 0.823 -30.685 1.00 92.25 223 PHE A CA 1
ATOM 1768 C C . PHE A 1 223 ? 24.131 0.167 -29.319 1.00 92.25 223 PHE A C 1
ATOM 1770 O O . PHE A 1 223 ? 23.103 -0.155 -28.728 1.00 92.25 223 PHE A O 1
ATOM 1777 N N . GLU A 1 224 ? 25.332 0.091 -28.773 1.00 90.81 224 GLU A N 1
ATOM 1778 C CA . GLU A 1 224 ? 25.573 -0.505 -27.469 1.00 90.81 224 GLU A CA 1
ATOM 1779 C C . GLU A 1 224 ? 25.595 0.527 -26.333 1.00 90.81 224 GLU A C 1
ATOM 1781 O O . GLU A 1 224 ? 25.012 0.255 -25.285 1.00 90.81 224 GLU A O 1
ATOM 1786 N N . ASP A 1 225 ? 26.211 1.705 -26.513 1.00 87.56 225 ASP A N 1
ATOM 1787 C CA . ASP A 1 225 ? 26.391 2.665 -25.405 1.00 87.56 225 ASP A CA 1
ATOM 1788 C C . ASP A 1 225 ? 25.651 4.003 -25.531 1.00 87.56 225 ASP A C 1
ATOM 1790 O O . ASP A 1 225 ? 25.502 4.708 -24.533 1.00 87.56 225 ASP A O 1
ATOM 1794 N N . GLY A 1 226 ? 25.181 4.380 -26.723 1.00 87.88 226 GLY A N 1
ATOM 1795 C CA . GLY A 1 226 ? 24.557 5.686 -26.937 1.00 87.88 226 GLY A CA 1
ATOM 1796 C C . GLY A 1 226 ? 25.492 6.881 -26.682 1.00 87.88 226 GLY A C 1
ATOM 1797 O O . GLY A 1 226 ? 25.011 7.961 -26.336 1.00 87.88 226 GLY A O 1
ATOM 1798 N N . SER A 1 227 ? 26.809 6.725 -26.846 1.00 89.19 227 SER A N 1
ATOM 1799 C CA . SER A 1 227 ? 27.799 7.781 -26.632 1.00 89.19 227 SER A CA 1
ATOM 1800 C C . SER A 1 227 ? 27.982 8.687 -27.850 1.00 89.19 227 SER A C 1
ATOM 1802 O O . SER A 1 227 ? 28.035 8.259 -29.006 1.00 89.19 227 SER A O 1
ATOM 1804 N N . GLU A 1 228 ? 28.158 9.981 -27.584 1.00 90.44 228 GLU A N 1
ATOM 1805 C CA . GLU A 1 228 ? 28.459 10.979 -28.617 1.00 90.44 228 GLU A CA 1
ATOM 1806 C C . GLU A 1 228 ? 29.717 10.607 -29.420 1.00 90.44 228 GLU A C 1
ATOM 1808 O O . GLU A 1 228 ? 29.789 10.824 -30.630 1.00 90.44 228 GLU A O 1
ATOM 1813 N N . VAL A 1 229 ? 30.705 10.012 -28.749 1.00 91.56 229 VAL A N 1
ATOM 1814 C CA . VAL A 1 229 ? 31.968 9.586 -29.350 1.00 91.56 229 VAL A CA 1
ATOM 1815 C C . VAL A 1 229 ? 31.748 8.486 -30.387 1.00 91.56 229 VAL A C 1
ATOM 1817 O O . VAL A 1 229 ? 32.229 8.619 -31.514 1.00 91.56 229 VAL A O 1
ATOM 1820 N N . ALA A 1 230 ? 30.982 7.446 -30.052 1.00 92.75 230 ALA A N 1
ATOM 1821 C CA . ALA A 1 230 ? 30.659 6.378 -30.990 1.00 92.75 230 ALA A CA 1
ATOM 1822 C C . ALA A 1 230 ? 29.915 6.911 -32.221 1.00 92.75 230 ALA A C 1
ATOM 1824 O O . ALA A 1 230 ? 30.234 6.567 -33.362 1.00 92.75 230 ALA A O 1
ATOM 1825 N N . TYR A 1 231 ? 28.972 7.831 -31.995 1.00 93.75 231 TYR A N 1
ATOM 1826 C CA . TYR A 1 231 ? 28.229 8.473 -33.070 1.00 93.75 231 TYR A CA 1
ATOM 1827 C C . TYR A 1 231 ? 29.119 9.336 -33.977 1.00 93.75 231 TYR A C 1
ATOM 1829 O O . TYR A 1 231 ? 28.977 9.310 -35.201 1.00 93.75 231 TYR A O 1
ATOM 1837 N N . LYS A 1 232 ? 30.093 10.053 -33.404 1.00 93.50 232 LYS A N 1
ATOM 1838 C CA . LYS A 1 232 ? 31.109 10.782 -34.174 1.00 93.50 232 LYS A CA 1
ATOM 1839 C C . LYS A 1 232 ? 31.952 9.834 -35.017 1.00 93.50 232 LYS A C 1
ATOM 1841 O O . LYS A 1 232 ? 32.117 10.097 -36.202 1.00 93.50 232 LYS A O 1
ATOM 1846 N N . VAL A 1 233 ? 32.429 8.717 -34.464 1.00 94.69 233 VAL A N 1
ATOM 1847 C CA . VAL A 1 233 ? 33.190 7.707 -35.227 1.00 94.69 233 VAL A CA 1
ATOM 1848 C C . VAL A 1 233 ? 32.363 7.148 -36.388 1.00 94.69 233 VAL A C 1
ATOM 1850 O O . VAL A 1 233 ? 32.874 7.058 -37.505 1.00 94.69 233 VAL A O 1
ATOM 1853 N N . TYR A 1 234 ? 31.075 6.861 -36.165 1.00 96.31 234 TYR A N 1
ATOM 1854 C CA . TYR A 1 234 ? 30.138 6.462 -37.220 1.00 96.31 234 TYR A CA 1
ATOM 1855 C C . TYR A 1 234 ? 30.044 7.508 -38.341 1.00 96.31 234 TYR A C 1
ATOM 1857 O O . TYR A 1 234 ? 30.262 7.181 -39.509 1.00 96.31 234 TYR A O 1
ATOM 1865 N N . LEU A 1 235 ? 29.771 8.772 -37.997 1.00 96.50 235 LEU A N 1
ATOM 1866 C CA . LEU A 1 235 ? 29.692 9.868 -38.970 1.00 96.50 235 LEU A CA 1
ATOM 1867 C C . LEU A 1 235 ? 31.019 10.085 -39.704 1.00 96.50 235 LEU A C 1
ATOM 1869 O O . LEU A 1 235 ? 31.031 10.273 -40.918 1.00 96.50 235 LEU A O 1
ATOM 1873 N N . GLY A 1 236 ? 32.136 10.006 -38.985 1.00 96.19 236 GLY A N 1
ATOM 1874 C CA . GLY A 1 236 ? 33.480 10.067 -39.543 1.00 96.19 236 GLY A CA 1
ATOM 1875 C C . GLY A 1 236 ? 33.720 9.005 -40.603 1.00 96.19 236 GLY A C 1
ATOM 1876 O O . GLY A 1 236 ? 34.213 9.310 -41.687 1.00 96.19 236 GLY A O 1
ATOM 1877 N N . GLY A 1 237 ? 33.321 7.765 -40.310 1.00 96.94 237 GLY A N 1
ATOM 1878 C CA . GLY A 1 237 ? 33.403 6.653 -41.254 1.00 96.94 237 GLY A CA 1
ATOM 1879 C C . GLY A 1 237 ? 32.587 6.928 -42.512 1.00 96.94 237 GLY A C 1
ATOM 1880 O O . GLY A 1 237 ? 33.083 6.730 -43.619 1.00 96.94 237 GLY A O 1
ATOM 1881 N N . LEU A 1 238 ? 31.364 7.449 -42.353 1.00 96.88 238 LEU A N 1
ATOM 1882 C CA . LEU A 1 238 ? 30.494 7.790 -43.480 1.00 96.88 238 LEU A CA 1
ATOM 1883 C C . LEU A 1 238 ? 31.096 8.895 -44.356 1.00 96.88 238 LEU A C 1
ATOM 1885 O O . LEU A 1 238 ? 31.011 8.806 -45.578 1.00 96.88 238 LEU A O 1
ATOM 1889 N N . VAL A 1 239 ? 31.729 9.910 -43.758 1.00 97.69 239 VAL A N 1
ATOM 1890 C CA . VAL A 1 239 ? 32.391 10.997 -44.498 1.00 97.69 239 VAL A CA 1
ATOM 1891 C C . VAL A 1 239 ? 33.610 10.486 -45.266 1.00 97.69 239 VAL A C 1
ATOM 1893 O O . VAL A 1 239 ? 33.739 10.782 -46.451 1.00 97.69 239 VAL A O 1
ATOM 1896 N N . ILE A 1 240 ? 34.476 9.684 -44.636 1.00 97.25 240 ILE A N 1
ATOM 1897 C CA . ILE A 1 240 ? 35.655 9.104 -45.304 1.00 97.25 240 ILE A CA 1
ATOM 1898 C C . ILE A 1 240 ? 35.215 8.184 -46.450 1.00 97.25 240 ILE A C 1
ATOM 1900 O O . ILE A 1 240 ? 35.709 8.313 -47.571 1.00 97.25 240 ILE A O 1
ATOM 1904 N N . ARG A 1 241 ? 34.223 7.315 -46.209 1.00 96.06 241 ARG A N 1
ATOM 1905 C CA . ARG A 1 241 ? 33.617 6.466 -47.245 1.00 96.06 241 ARG A CA 1
ATOM 1906 C C . ARG A 1 241 ? 33.057 7.308 -48.392 1.00 96.06 241 ARG A C 1
ATOM 1908 O O . ARG A 1 241 ? 33.330 7.044 -49.562 1.00 96.06 241 ARG A O 1
ATOM 1915 N N . GLY A 1 242 ? 32.290 8.343 -48.059 1.00 95.75 242 GLY A N 1
ATOM 1916 C CA . GLY A 1 242 ? 31.671 9.239 -49.027 1.00 95.75 242 GLY A CA 1
ATOM 1917 C C . GLY A 1 242 ? 32.685 10.036 -49.853 1.00 95.75 242 GLY A C 1
ATOM 1918 O O . GLY A 1 242 ? 32.450 10.275 -51.039 1.00 95.75 242 GLY A O 1
ATOM 1919 N N . TYR A 1 243 ? 33.832 10.400 -49.274 1.00 97.19 243 TYR A N 1
ATOM 1920 C CA . TYR A 1 243 ? 34.947 11.014 -49.995 1.00 97.19 243 TYR A CA 1
ATOM 1921 C C . TYR A 1 243 ? 35.548 10.064 -51.035 1.00 97.19 243 TYR A C 1
ATOM 1923 O O . TYR A 1 243 ? 35.705 10.457 -52.192 1.00 97.19 243 TYR A O 1
ATOM 1931 N N . ILE A 1 244 ? 35.824 8.809 -50.661 1.00 94.88 244 ILE A N 1
ATOM 1932 C CA . ILE A 1 244 ? 36.378 7.791 -51.572 1.00 94.88 244 ILE A CA 1
ATOM 1933 C C . ILE A 1 244 ? 35.456 7.606 -52.788 1.00 94.88 244 ILE A C 1
ATOM 1935 O O . ILE A 1 244 ? 35.913 7.615 -53.934 1.00 94.88 244 ILE A O 1
ATOM 1939 N N . ILE A 1 245 ? 34.144 7.524 -52.548 1.00 93.69 245 ILE A N 1
ATOM 1940 C CA . ILE A 1 245 ? 33.125 7.441 -53.603 1.00 93.69 245 ILE A CA 1
ATOM 1941 C C . ILE A 1 245 ? 33.100 8.729 -54.436 1.00 93.69 245 ILE A C 1
ATOM 1943 O O . ILE A 1 245 ? 33.142 8.658 -55.662 1.00 93.69 245 ILE A O 1
ATOM 1947 N N . SER A 1 246 ? 33.086 9.904 -53.798 1.00 95.38 246 SER A N 1
ATOM 1948 C CA . SER A 1 246 ? 33.070 11.198 -54.497 1.00 95.38 246 SER A CA 1
ATOM 1949 C C . SER A 1 246 ? 34.263 11.368 -55.428 1.00 95.38 246 SER A C 1
ATOM 1951 O O . SER A 1 246 ? 34.114 11.846 -56.552 1.00 95.38 246 SER A O 1
ATOM 1953 N N . LYS A 1 247 ? 35.450 10.961 -54.970 1.00 94.62 247 LYS A N 1
ATOM 1954 C CA . LYS A 1 247 ? 36.682 10.974 -55.756 1.00 94.62 247 LYS A CA 1
ATOM 1955 C C . LYS A 1 247 ? 36.547 10.080 -56.987 1.00 94.62 247 LYS A C 1
ATOM 1957 O O . LYS A 1 247 ? 36.785 10.551 -58.094 1.00 94.62 247 LYS A O 1
ATOM 1962 N N . ALA A 1 248 ? 36.069 8.849 -56.812 1.00 92.00 248 ALA A N 1
ATOM 1963 C CA . ALA A 1 248 ? 35.823 7.933 -57.922 1.00 92.00 248 ALA A CA 1
ATOM 1964 C C . ALA A 1 248 ? 34.815 8.503 -58.941 1.00 92.00 248 ALA A C 1
ATOM 1966 O O . ALA A 1 248 ? 35.044 8.413 -60.146 1.00 92.00 248 ALA A O 1
ATOM 1967 N N . VAL A 1 249 ? 33.737 9.144 -58.475 1.00 92.62 249 VAL A N 1
ATOM 1968 C CA . VAL A 1 249 ? 32.748 9.809 -59.342 1.00 92.62 249 VAL A CA 1
ATOM 1969 C C . VAL A 1 249 ? 33.369 10.963 -60.132 1.00 92.62 249 VAL A C 1
ATOM 1971 O O . VAL A 1 249 ? 33.145 11.061 -61.339 1.00 92.62 249 VAL A O 1
ATOM 1974 N N . ARG A 1 250 ? 34.182 11.815 -59.491 1.00 93.62 250 ARG A N 1
ATOM 1975 C CA . ARG A 1 250 ? 34.904 12.911 -60.169 1.00 93.62 250 ARG A CA 1
ATOM 1976 C C . ARG A 1 250 ? 35.916 12.400 -61.200 1.00 93.62 250 ARG A C 1
ATOM 1978 O O . ARG A 1 250 ? 36.119 13.047 -62.219 1.00 93.62 250 ARG A O 1
ATOM 1985 N N . GLU A 1 251 ? 36.496 11.227 -60.965 1.00 93.12 251 GLU A N 1
ATOM 1986 C CA . GLU A 1 251 ? 37.377 10.514 -61.903 1.00 93.12 251 GLU A CA 1
ATOM 1987 C C . GLU A 1 251 ? 36.609 9.803 -63.039 1.00 93.12 251 GLU A C 1
ATOM 1989 O O . GLU A 1 251 ? 37.213 9.126 -63.869 1.00 93.12 251 GLU A O 1
ATOM 1994 N N . GLY A 1 252 ? 35.277 9.930 -63.097 1.00 89.38 252 GLY A N 1
ATOM 1995 C CA . GLY A 1 252 ? 34.435 9.329 -64.135 1.00 89.38 252 GLY A CA 1
ATOM 1996 C C . GLY A 1 252 ? 34.092 7.854 -63.908 1.00 89.38 252 GLY A C 1
ATOM 1997 O O . GLY A 1 252 ? 33.438 7.240 -64.758 1.00 89.38 252 GLY A O 1
ATOM 1998 N N . ARG A 1 253 ? 34.485 7.271 -62.768 1.00 87.00 253 ARG A N 1
ATOM 1999 C CA . ARG A 1 253 ? 34.070 5.919 -62.372 1.00 87.00 253 ARG A CA 1
ATOM 2000 C C . ARG A 1 253 ? 32.609 5.931 -61.920 1.00 87.00 253 ARG A C 1
ATOM 2002 O O . ARG A 1 253 ? 32.055 6.962 -61.542 1.00 87.00 253 ARG A O 1
ATOM 2009 N N . LYS A 1 254 ? 31.969 4.760 -61.951 1.00 82.88 254 LYS A N 1
ATOM 2010 C CA . LYS A 1 254 ? 30.575 4.565 -61.521 1.00 82.88 254 LYS A CA 1
ATOM 2011 C C . LYS A 1 254 ? 30.530 3.558 -60.368 1.00 82.88 254 LYS A C 1
ATOM 2013 O O . LYS A 1 254 ? 30.180 2.404 -60.609 1.00 82.88 254 LYS A O 1
ATOM 2018 N N . PRO A 1 255 ? 30.861 3.967 -59.128 1.00 75.94 255 PRO A N 1
ATOM 2019 C CA . PRO A 1 255 ? 31.000 3.053 -57.989 1.00 75.94 255 PRO A CA 1
ATOM 2020 C C . PRO A 1 255 ? 29.741 2.226 -57.700 1.00 75.94 255 PRO A C 1
ATOM 2022 O O . PRO A 1 255 ? 29.831 1.104 -57.227 1.00 75.94 255 PRO A O 1
ATOM 2025 N N . TRP A 1 256 ? 28.557 2.734 -58.058 1.00 77.38 256 TRP A N 1
ATOM 2026 C CA . TRP A 1 256 ? 27.283 2.012 -57.939 1.00 77.38 256 TRP A CA 1
ATOM 2027 C C . TRP A 1 256 ? 27.132 0.810 -58.890 1.00 77.38 256 TRP A C 1
ATOM 2029 O O . TRP A 1 256 ? 26.178 0.044 -58.767 1.00 77.38 256 TRP A O 1
ATOM 2039 N N . LEU A 1 257 ? 28.041 0.642 -59.854 1.00 76.25 257 LEU A N 1
ATOM 2040 C CA . LEU A 1 257 ? 28.106 -0.518 -60.749 1.00 76.25 257 LEU A CA 1
ATOM 2041 C C . LEU A 1 257 ? 29.146 -1.556 -60.302 1.00 76.25 257 LEU A C 1
ATOM 2043 O O . LEU A 1 257 ? 29.256 -2.609 -60.938 1.00 76.25 257 LEU A O 1
ATOM 2047 N N . GLU A 1 258 ? 29.871 -1.285 -59.217 1.00 69.75 258 GLU A N 1
ATOM 2048 C CA . GLU A 1 258 ? 30.912 -2.133 -58.633 1.00 69.75 258 GLU A CA 1
ATOM 2049 C C . GLU A 1 258 ? 30.467 -2.612 -57.229 1.00 69.75 258 GLU A C 1
ATOM 2051 O O . GLU A 1 258 ? 29.692 -1.925 -56.554 1.00 69.75 258 GLU A O 1
ATOM 2056 N N . PRO A 1 259 ? 30.854 -3.822 -56.778 1.00 55.41 259 PRO A N 1
ATOM 2057 C CA . PRO A 1 259 ? 30.628 -4.239 -55.392 1.00 55.41 259 PRO A CA 1
ATOM 2058 C C . PRO A 1 259 ? 31.291 -3.255 -54.409 1.00 55.41 259 PRO A C 1
ATOM 2060 O O . PRO A 1 259 ? 32.374 -2.761 -54.719 1.00 55.41 259 PRO A O 1
ATOM 2063 N N . PRO A 1 260 ? 30.683 -2.966 -53.243 1.00 53.59 260 PRO A N 1
ATOM 2064 C CA . PRO A 1 260 ? 29.488 -3.603 -52.675 1.00 53.59 260 PRO A CA 1
ATOM 2065 C C . PRO A 1 260 ? 28.144 -2.961 -53.080 1.00 53.59 260 PRO A C 1
ATOM 2067 O O . PRO A 1 260 ? 27.089 -3.495 -52.744 1.00 53.59 260 PRO A O 1
ATOM 2070 N N . PHE A 1 261 ? 28.144 -1.847 -53.822 1.00 64.69 261 PHE A N 1
ATOM 2071 C CA . PHE A 1 261 ? 26.916 -1.136 -54.220 1.00 64.69 261 PHE A CA 1
ATOM 2072 C C . PHE A 1 261 ? 26.120 -1.858 -55.311 1.00 64.69 261 PHE A C 1
ATOM 2074 O O . PHE A 1 261 ? 24.890 -1.756 -55.375 1.00 64.69 261 PHE A O 1
ATOM 2081 N N . LYS A 1 262 ? 26.814 -2.609 -56.169 1.00 62.38 262 LYS A N 1
ATOM 2082 C CA . LYS A 1 262 ? 26.190 -3.475 -57.164 1.00 62.38 262 LYS A CA 1
ATOM 2083 C C . LYS A 1 262 ? 25.447 -4.614 -56.458 1.00 62.38 262 LYS A C 1
ATOM 2085 O O . LYS A 1 262 ? 26.075 -5.562 -55.987 1.00 62.38 262 LYS A O 1
ATOM 2090 N N . ARG A 1 263 ? 24.108 -4.558 -56.419 1.00 56.91 263 ARG A N 1
ATOM 2091 C CA . ARG A 1 263 ? 23.299 -5.711 -55.982 1.00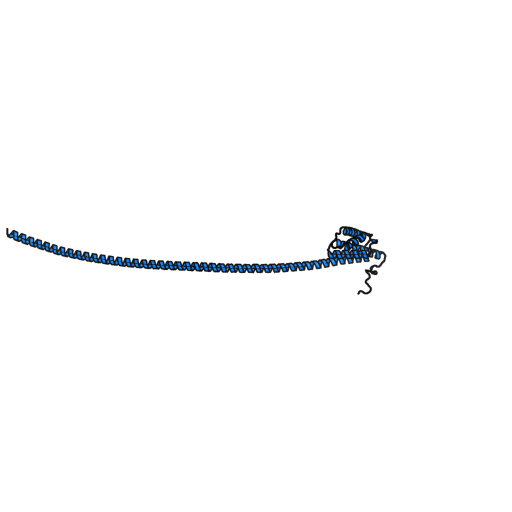 56.91 263 ARG A CA 1
ATOM 2092 C C . ARG A 1 263 ? 23.662 -6.938 -56.835 1.00 56.91 263 ARG A C 1
ATOM 2094 O O . ARG A 1 263 ? 23.803 -6.786 -58.054 1.00 56.91 263 ARG A O 1
ATOM 2101 N N . PRO A 1 264 ? 23.795 -8.139 -56.242 1.00 54.28 264 PRO A N 1
ATOM 2102 C CA . PRO A 1 264 ? 23.935 -9.366 -57.013 1.00 54.28 264 PRO A CA 1
ATOM 2103 C C . PRO A 1 264 ? 22.791 -9.454 -58.025 1.00 54.28 264 PRO A C 1
ATOM 2105 O O . PRO A 1 264 ? 21.637 -9.190 -57.685 1.00 54.28 264 PRO A O 1
ATOM 2108 N N . SER A 1 265 ? 23.100 -9.801 -59.272 1.00 50.47 265 SER A N 1
ATOM 2109 C CA . SER A 1 265 ? 22.090 -10.045 -60.301 1.00 50.47 265 SER A CA 1
ATOM 2110 C C . SER A 1 265 ? 21.231 -11.245 -59.881 1.00 50.47 265 SER A C 1
ATOM 2112 O O . SER A 1 265 ? 21.608 -12.383 -60.149 1.00 50.47 265 SER A O 1
ATOM 2114 N N . GLY A 1 266 ? 20.132 -11.000 -59.160 1.00 51.09 266 GLY A N 1
ATOM 2115 C CA . GLY A 1 266 ? 19.232 -12.053 -58.679 1.00 51.09 266 GLY A CA 1
ATOM 2116 C C . GLY A 1 266 ? 18.437 -11.775 -57.397 1.00 51.09 266 GLY A C 1
ATOM 2117 O O . GLY A 1 266 ? 17.571 -12.580 -57.082 1.00 51.09 266 GLY A O 1
ATOM 2118 N N . SER A 1 267 ? 18.670 -10.682 -56.661 1.00 45.22 267 SER A N 1
ATOM 2119 C CA . SER A 1 267 ? 17.858 -10.343 -55.478 1.00 45.22 267 SER A CA 1
ATOM 2120 C C . SER A 1 267 ? 16.792 -9.284 -55.792 1.00 45.22 267 SER A C 1
ATOM 2122 O O . SER A 1 267 ? 17.017 -8.078 -55.639 1.00 45.22 267 SER A O 1
ATOM 2124 N N . ALA A 1 268 ? 15.641 -9.767 -56.269 1.00 38.41 268 ALA A N 1
ATOM 2125 C CA . ALA A 1 268 ? 14.354 -9.075 -56.193 1.00 38.41 268 ALA A CA 1
ATOM 2126 C C . ALA A 1 268 ? 13.655 -9.440 -54.877 1.00 38.41 268 ALA A C 1
ATOM 2128 O O . ALA A 1 268 ? 13.755 -10.626 -54.487 1.00 38.41 268 ALA A O 1
#

Foldseek 3Di:
DVVVVVVVVVVVVVVVVVVVVVVVVVVVVVVVVVVVVVVVVVVVVVVVVVVVVVVVVVVVVVVVVVVVVVVVVVVVVVVVVVVVVVVVVVVVVVVVVVVVVVVVVVVVVVVVVVVVVVVVVVVVVVVVVVVVVVVVVVVVVVLVVVLVVLLVVLLVCLLVLNQELVNLLVLLVVLLVLLVPDDPPPQDPVRSVLSNVQSPDRLVPRDLVSLVSQLVQLSVRCVPPVDPSSVSSNSSSSSSNSNVSSVCVVVVHDCCCPPPNPDPPPDD

pLDDT: mean 91.86, std 10.39, range [38.41, 98.69]

Radius of gyration: 75.52 Å; chains: 1; bounding box: 130×33×213 Å

Sequence (268 aa):
MEELLYYVVGFSLTIIGMIASVAYWLGRRFALIDRKFESLRNEFREELREVRTELDSKLGGLKAELGSVEKELKAEIGRVEAELKAEISGTKTGLKAELDSVRAGLKAEIDSVKAELGGRLDALREEVRELRGQFARAFEGLRTAVSSSHALILDFLALKGLLDEREAGFVKAEIGRVISMVQLNPITREELEFLKRVVAKDLNEITLEEAERMVEIGKRWWFEDGSEVAYKVYLGGLVIRGYIISKAVREGRKPWLEPPFKRPSGSA